Protein AF-Q8SUL0-F1 (afdb_monomer)

Nearest PDB structures (foldseek):
  2l9n-assembly1_A  TM=4.995E-01  e=9.619E-14  Homo sapiens
  1p9q-assembly1_C  TM=4.928E-01  e=2.153E-12  Archaeoglobus fulgidus
  6skg-assembly1_Bp  TM=5.473E-01  e=1.614E-11  Thermococcus kodakarensis
  1t95-assembly1_A  TM=4.973E-01  e=1.709E-11  Archaeoglobus fulgidus
  2kdo-assembly1_A  TM=3.866E-01  e=5.103E-11  Homo sapiens

Structure (mmCIF, N/CA/C/O backbone):
data_AF-Q8SUL0-F1
#
_entry.id   AF-Q8SUL0-F1
#
loop_
_atom_site.group_PDB
_atom_site.id
_atom_site.type_symbol
_atom_site.label_atom_id
_atom_site.label_alt_id
_atom_site.label_comp_id
_atom_site.la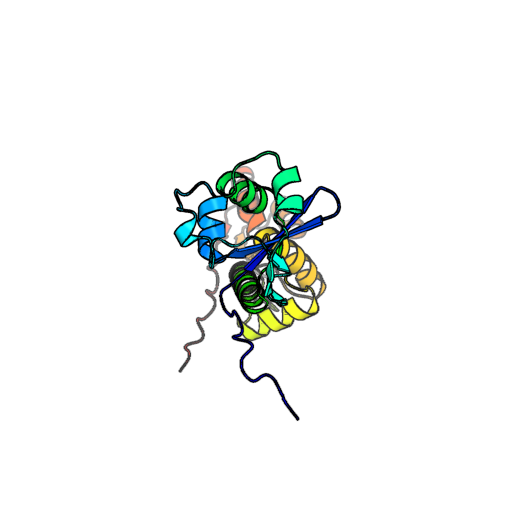bel_asym_id
_atom_site.label_entity_id
_atom_site.label_seq_id
_atom_site.pdbx_PDB_ins_code
_atom_site.Cartn_x
_atom_site.Cartn_y
_atom_site.Cartn_z
_atom_site.occupancy
_atom_site.B_iso_or_equiv
_atom_site.auth_seq_id
_atom_site.auth_comp_id
_atom_site.auth_asym_id
_atom_site.auth_atom_id
_atom_site.pdbx_PDB_model_num
ATOM 1 N N . MET A 1 1 ? -28.892 -34.730 8.644 1.00 45.09 1 MET A N 1
ATOM 2 C CA . MET A 1 1 ? -27.742 -33.825 8.439 1.00 45.09 1 MET A CA 1
ATOM 3 C C . MET A 1 1 ? -28.278 -32.410 8.296 1.00 45.09 1 MET A C 1
ATOM 5 O O . MET A 1 1 ? -28.971 -32.147 7.326 1.00 45.09 1 MET A O 1
ATOM 9 N N . PHE A 1 2 ? -28.032 -31.531 9.269 1.00 38.62 2 PHE A N 1
ATOM 10 C CA . PHE A 1 2 ? -28.340 -30.104 9.150 1.00 38.62 2 PHE A CA 1
ATOM 11 C C . PHE A 1 2 ? -27.062 -29.382 8.725 1.00 38.62 2 PHE A C 1
ATOM 13 O O . PHE A 1 2 ? -26.149 -29.216 9.528 1.00 38.62 2 PHE A O 1
ATOM 20 N N . THR A 1 3 ? -26.973 -28.983 7.461 1.00 46.62 3 THR A N 1
ATOM 21 C CA . THR A 1 3 ? -25.960 -28.027 7.001 1.00 46.62 3 THR A CA 1
ATOM 22 C C . THR A 1 3 ? -26.596 -26.638 7.035 1.00 46.62 3 THR A C 1
ATOM 24 O O . THR A 1 3 ? -27.583 -26.428 6.326 1.00 46.62 3 THR A O 1
ATOM 27 N N . PRO A 1 4 ? -26.115 -25.690 7.861 1.00 44.91 4 PRO A N 1
ATOM 28 C CA . PRO A 1 4 ? -26.745 -24.382 7.973 1.00 44.91 4 PRO A CA 1
ATOM 29 C C . PRO A 1 4 ? -26.510 -23.596 6.677 1.00 44.91 4 PRO A C 1
ATOM 31 O O . PRO A 1 4 ? -25.428 -23.075 6.429 1.00 44.91 4 PRO A O 1
ATOM 34 N N . LEU A 1 5 ? -27.548 -23.519 5.845 1.00 42.34 5 LEU A N 1
ATOM 35 C CA . LEU A 1 5 ? -27.553 -22.881 4.522 1.00 42.34 5 LEU A CA 1
ATOM 36 C C . LEU A 1 5 ? -27.648 -21.345 4.561 1.00 42.34 5 LEU A C 1
ATOM 38 O O . LEU A 1 5 ? -27.948 -20.729 3.547 1.00 42.34 5 LEU A O 1
ATOM 42 N N . ASN A 1 6 ? -27.405 -20.700 5.704 1.00 40.81 6 ASN A N 1
ATOM 43 C CA . ASN A 1 6 ? -27.719 -19.275 5.856 1.00 40.81 6 ASN A CA 1
ATOM 44 C C . ASN A 1 6 ? -26.620 -18.443 6.530 1.00 40.81 6 ASN A C 1
ATOM 46 O O . ASN A 1 6 ? -26.901 -17.479 7.239 1.00 40.81 6 ASN A O 1
ATOM 50 N N . GLN A 1 7 ? -25.348 -18.778 6.303 1.00 46.06 7 GLN A N 1
ATOM 51 C CA . GLN A 1 7 ? -24.267 -17.831 6.586 1.00 46.06 7 GLN A CA 1
ATOM 52 C C . GLN A 1 7 ? -24.212 -16.800 5.456 1.00 46.06 7 GLN A C 1
ATOM 54 O O . GLN A 1 7 ? -23.505 -16.970 4.463 1.00 46.06 7 GLN A O 1
ATOM 59 N N . LYS A 1 8 ? -25.009 -15.737 5.598 1.00 40.62 8 LYS A N 1
ATOM 60 C CA . LYS A 1 8 ? -25.011 -14.570 4.711 1.00 40.62 8 LYS A CA 1
ATOM 61 C C . LYS A 1 8 ? -23.597 -13.974 4.700 1.00 40.62 8 LYS A C 1
ATOM 63 O O . LYS A 1 8 ? -23.206 -13.284 5.637 1.00 40.62 8 LYS A O 1
ATOM 68 N N . LYS A 1 9 ? -22.795 -14.301 3.680 1.00 45.19 9 LYS A N 1
ATOM 69 C CA . LYS A 1 9 ? -21.423 -13.795 3.546 1.00 45.19 9 LYS A CA 1
ATOM 70 C C . LYS A 1 9 ? -21.473 -12.275 3.422 1.00 45.19 9 LYS A C 1
ATOM 72 O O . LYS A 1 9 ? -22.044 -11.733 2.479 1.00 45.19 9 LYS A O 1
ATOM 77 N N . LEU A 1 10 ? -20.882 -11.603 4.400 1.00 51.97 10 LEU A N 1
ATOM 78 C CA . LEU A 1 10 ? -20.789 -10.156 4.470 1.00 51.97 10 LEU A CA 1
ATOM 79 C C . LEU A 1 10 ? -19.722 -9.667 3.476 1.00 51.97 10 LEU A C 1
ATOM 81 O O . LEU A 1 10 ? -18.577 -9.438 3.845 1.00 51.97 10 LEU A O 1
ATOM 85 N N . VAL 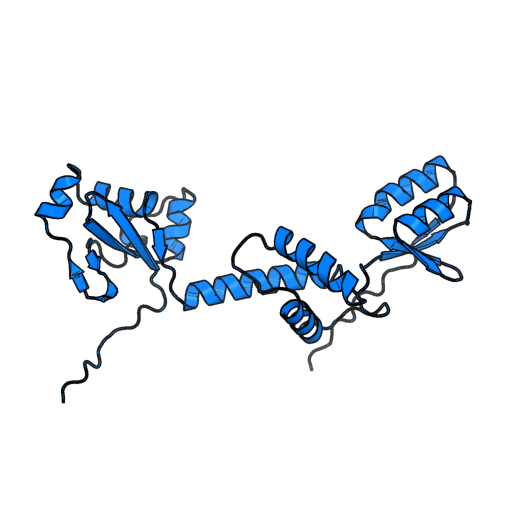A 1 11 ? -20.067 -9.573 2.191 1.00 54.56 11 VAL A N 1
ATOM 86 C CA . VAL A 1 11 ? -19.099 -9.216 1.133 1.00 54.56 11 VAL A CA 1
ATOM 87 C C . VAL A 1 11 ? -18.596 -7.770 1.218 1.00 54.56 11 VAL A C 1
ATOM 89 O O . VAL A 1 11 ? -17.508 -7.492 0.734 1.00 54.56 11 VAL A O 1
ATOM 92 N N . ASN A 1 12 ? -19.329 -6.881 1.898 1.00 72.25 12 ASN A N 1
ATOM 93 C CA . ASN A 1 12 ? -18.999 -5.456 2.035 1.00 72.25 12 ASN A CA 1
ATOM 94 C C . ASN A 1 12 ? -18.986 -4.982 3.500 1.00 72.25 12 ASN A C 1
ATOM 96 O O . ASN A 1 12 ? -19.412 -3.866 3.791 1.00 72.25 12 ASN A O 1
ATOM 100 N N . VAL A 1 13 ? -18.549 -5.831 4.435 1.00 81.06 13 VAL A N 1
ATOM 101 C CA . VAL A 1 13 ? -18.460 -5.470 5.861 1.00 81.06 13 VAL A CA 1
ATOM 102 C C . VAL A 1 13 ? -17.057 -5.754 6.380 1.00 81.06 13 VAL A C 1
ATOM 104 O O . VAL A 1 13 ? -16.502 -6.825 6.133 1.00 81.06 13 VAL A O 1
ATOM 107 N N . SER A 1 14 ? -16.500 -4.794 7.110 1.00 88.75 14 SER A N 1
ATOM 108 C CA . SER A 1 14 ? -15.285 -4.955 7.912 1.00 88.75 14 SER A CA 1
ATOM 109 C C . SER A 1 14 ? -15.661 -5.205 9.370 1.00 88.75 14 SER A C 1
ATOM 111 O O . SER A 1 14 ? -16.708 -4.753 9.839 1.00 88.75 14 SER A O 1
ATOM 113 N N . ILE A 1 15 ? -14.788 -5.889 10.108 1.00 92.69 15 ILE A N 1
ATOM 114 C CA . ILE A 1 15 ? -14.945 -6.069 11.554 1.00 92.69 15 ILE A CA 1
ATOM 115 C C . ILE A 1 15 ? -13.928 -5.189 12.268 1.00 92.69 15 ILE A C 1
ATOM 117 O O . ILE A 1 15 ? -12.725 -5.390 12.125 1.00 92.69 15 ILE A O 1
ATOM 121 N N . VAL A 1 16 ? -14.383 -4.232 13.070 1.00 95.44 16 VAL A N 1
ATOM 122 C CA . VAL A 1 16 ? -13.489 -3.436 13.921 1.00 95.44 16 VAL A CA 1
ATOM 123 C C . VAL A 1 16 ? -13.396 -4.099 15.283 1.00 95.44 16 VAL A C 1
ATOM 125 O O . VAL A 1 16 ? -14.409 -4.294 15.941 1.00 95.44 16 VAL A O 1
ATOM 128 N N . THR A 1 17 ? -12.184 -4.463 15.697 1.00 96.31 17 THR A N 1
ATOM 129 C CA . THR A 1 17 ? -11.919 -5.192 16.938 1.00 96.31 17 THR A CA 1
ATOM 130 C C . THR A 1 17 ? -11.151 -4.330 17.932 1.00 96.31 17 THR A C 1
ATOM 132 O O . THR A 1 17 ? -10.011 -3.944 17.672 1.00 96.31 17 THR A O 1
ATOM 135 N N . LEU A 1 18 ? -11.714 -4.126 19.119 1.00 97.62 18 LEU A N 1
ATOM 136 C CA . LEU A 1 18 ? -11.029 -3.563 20.278 1.00 97.62 18 LEU A CA 1
ATOM 137 C C . LEU A 1 18 ? -10.789 -4.659 21.321 1.00 97.62 18 LEU A C 1
ATOM 139 O O . LEU A 1 18 ? -11.693 -5.414 21.683 1.00 97.62 18 LEU A O 1
ATOM 143 N N . LYS A 1 19 ? -9.560 -4.743 21.833 1.00 96.62 19 LYS A N 1
ATOM 144 C CA . LYS A 1 19 ? -9.229 -5.582 22.990 1.00 96.62 19 LYS A CA 1
ATOM 145 C C . LYS A 1 19 ? -9.001 -4.684 24.196 1.00 96.62 19 LYS A C 1
ATOM 147 O O . LYS A 1 19 ? -8.041 -3.921 24.213 1.00 96.62 19 LYS A O 1
ATOM 152 N N . LYS A 1 20 ? -9.868 -4.788 25.200 1.00 96.31 20 LYS A N 1
ATOM 153 C CA . LYS A 1 20 ? -9.797 -3.996 26.435 1.00 96.31 20 LYS A CA 1
ATOM 154 C C . LYS A 1 20 ? -10.342 -4.818 27.598 1.00 96.31 20 LYS A C 1
ATOM 156 O O . LYS A 1 20 ? -11.187 -5.681 27.386 1.00 96.31 20 LYS A O 1
ATOM 161 N N . PHE A 1 21 ? -9.829 -4.610 28.809 1.00 95.19 21 PHE A N 1
ATOM 162 C CA . PHE A 1 21 ? -10.249 -5.355 30.011 1.00 95.19 21 PHE A CA 1
ATOM 163 C C . PHE A 1 21 ? -10.092 -6.886 29.897 1.00 95.19 21 PHE A C 1
ATOM 165 O O . PHE A 1 21 ? -10.863 -7.649 30.468 1.00 95.19 21 PHE A O 1
ATOM 172 N N . GLY A 1 22 ? -9.130 -7.360 29.094 1.00 94.00 22 GLY A N 1
ATOM 173 C CA . GLY A 1 22 ? -8.979 -8.793 28.798 1.00 94.00 22 GLY A CA 1
ATOM 174 C C . GLY A 1 22 ? -10.136 -9.391 27.982 1.00 94.00 22 GLY A C 1
ATOM 175 O O . GLY A 1 22 ? -10.228 -10.609 27.834 1.00 94.00 22 GLY A O 1
ATOM 176 N N . ARG A 1 23 ? -11.022 -8.548 27.443 1.00 95.75 23 ARG A N 1
ATOM 177 C CA . ARG A 1 23 ? -12.160 -8.915 26.601 1.00 95.75 23 ARG A CA 1
ATOM 178 C C . ARG A 1 23 ? -11.954 -8.423 25.175 1.00 95.75 23 ARG A C 1
ATOM 180 O O . ARG A 1 23 ? -11.083 -7.598 24.890 1.00 95.75 23 ARG A O 1
ATOM 187 N N . ARG A 1 24 ? -12.762 -8.967 24.270 1.00 95.94 24 ARG A N 1
ATOM 188 C CA . ARG A 1 24 ? -12.809 -8.573 22.867 1.00 95.94 24 ARG A CA 1
ATOM 189 C C . ARG A 1 24 ? -14.180 -7.984 22.564 1.00 95.94 24 ARG A C 1
ATOM 191 O O . ARG A 1 24 ? -15.180 -8.599 22.922 1.00 95.94 24 ARG A O 1
ATOM 198 N N . TYR A 1 25 ? -14.178 -6.849 21.882 1.00 98.06 25 TYR A N 1
ATOM 199 C CA . TYR A 1 25 ? -15.362 -6.150 21.409 1.00 98.06 25 TYR A CA 1
ATOM 200 C C . TYR A 1 25 ? -15.212 -5.925 19.908 1.00 98.06 25 TYR A C 1
ATOM 202 O O . TYR A 1 25 ? -14.188 -5.418 19.454 1.00 98.06 25 TYR A O 1
ATOM 210 N N . GLU A 1 26 ? -16.197 -6.361 19.143 1.00 97.19 26 GLU A N 1
ATOM 211 C CA . GLU A 1 26 ? -16.209 -6.370 17.690 1.00 97.19 26 GLU A CA 1
ATOM 212 C C . GLU A 1 26 ? -17.451 -5.624 17.182 1.00 97.19 26 GLU A C 1
ATOM 214 O O . GLU A 1 26 ? -18.562 -5.830 17.678 1.00 97.19 26 GLU A O 1
ATOM 219 N N . LEU A 1 27 ? -17.261 -4.776 16.173 1.00 96.44 27 LEU A N 1
ATOM 220 C CA . LEU A 1 27 ? -18.326 -4.082 15.451 1.00 96.44 27 LEU A CA 1
ATOM 221 C C . LEU A 1 27 ? -18.314 -4.488 13.981 1.00 96.44 27 LEU A C 1
ATOM 223 O O . LEU A 1 27 ? -17.255 -4.529 13.358 1.00 96.44 27 LEU A O 1
ATOM 227 N N . ALA A 1 28 ? -19.497 -4.735 13.426 1.00 93.62 28 ALA A N 1
ATOM 228 C CA . ALA A 1 28 ? -19.701 -4.910 11.994 1.00 93.62 28 ALA A CA 1
ATOM 229 C C . ALA A 1 28 ? -19.944 -3.540 11.345 1.00 93.62 28 ALA A C 1
ATOM 231 O O . ALA A 1 28 ? -20.919 -2.865 11.685 1.00 93.62 28 ALA A O 1
ATOM 232 N N . VAL A 1 29 ? -19.071 -3.122 10.426 1.00 92.75 29 VAL A N 1
ATOM 233 C CA . VAL A 1 29 ? -19.109 -1.777 9.826 1.00 92.75 29 VAL A CA 1
ATOM 234 C C . VAL A 1 29 ? -18.983 -1.804 8.308 1.00 92.75 29 VAL A C 1
ATOM 236 O O . VAL A 1 29 ? -18.364 -2.703 7.738 1.00 92.75 29 VAL A O 1
ATOM 239 N N . TYR A 1 30 ? -19.508 -0.778 7.646 1.00 89.25 30 TYR A N 1
ATOM 240 C CA . TYR A 1 30 ? -19.260 -0.540 6.229 1.00 89.25 30 TYR A CA 1
ATOM 241 C C . TYR A 1 30 ? -17.879 0.122 6.042 1.00 89.25 30 TYR A C 1
ATOM 243 O O . TYR A 1 30 ? -17.673 1.231 6.542 1.00 89.25 30 TYR A O 1
ATOM 251 N N . PRO A 1 31 ? -16.929 -0.499 5.312 1.00 84.25 31 PRO A N 1
ATOM 252 C CA . PRO A 1 31 ? -15.535 -0.038 5.247 1.00 84.25 31 PRO A CA 1
ATOM 253 C C . PRO A 1 31 ? -15.387 1.404 4.740 1.00 84.25 31 PRO A C 1
ATOM 255 O O . PRO A 1 31 ? -14.648 2.199 5.314 1.00 84.25 31 PRO A O 1
ATOM 258 N N . ASN A 1 32 ? -16.142 1.772 3.700 1.00 82.56 32 ASN A N 1
ATOM 259 C CA . ASN A 1 32 ? -16.098 3.123 3.129 1.00 82.56 32 ASN A CA 1
ATOM 260 C C . ASN A 1 32 ? -16.551 4.180 4.145 1.00 82.56 32 ASN A C 1
ATOM 262 O O . ASN A 1 32 ? -15.953 5.245 4.245 1.00 82.56 32 ASN A O 1
ATOM 266 N N . LYS A 1 33 ? -17.569 3.854 4.946 1.00 88.94 33 LYS A N 1
ATOM 267 C CA . LYS A 1 33 ? -18.115 4.749 5.970 1.00 88.94 33 LYS A CA 1
ATOM 268 C C . LYS A 1 33 ? -17.200 4.855 7.182 1.00 88.94 33 LYS A C 1
ATOM 270 O O . LYS A 1 33 ? -17.023 5.943 7.720 1.00 88.94 33 LYS A O 1
ATOM 275 N N . LEU A 1 34 ? -16.528 3.762 7.549 1.00 90.56 34 LEU A N 1
ATOM 276 C CA . LEU A 1 34 ? -15.440 3.808 8.523 1.00 90.56 34 LEU A CA 1
ATOM 277 C C . LEU A 1 34 ? -14.284 4.697 8.035 1.00 90.56 34 LEU A C 1
ATOM 279 O O . LEU A 1 34 ? -13.731 5.463 8.823 1.00 90.56 34 LEU A O 1
ATOM 283 N N . TYR A 1 35 ? -13.918 4.614 6.752 1.00 85.12 35 TYR A N 1
ATOM 284 C CA . TYR A 1 35 ? -12.879 5.461 6.166 1.00 85.12 35 TYR A CA 1
ATOM 285 C C . TYR A 1 35 ? -13.266 6.946 6.200 1.00 85.12 35 TYR A C 1
ATOM 287 O O . TYR A 1 35 ? -12.452 7.770 6.613 1.00 85.12 35 TYR A O 1
ATOM 295 N N . GLU A 1 36 ? -14.496 7.297 5.810 1.00 86.12 36 GLU A N 1
ATOM 296 C CA . GLU A 1 36 ? -15.020 8.669 5.915 1.00 86.12 36 GLU A CA 1
ATOM 297 C C . GLU A 1 36 ? -14.906 9.191 7.357 1.00 86.12 36 GLU A C 1
ATOM 299 O O . GLU A 1 36 ? -14.289 10.232 7.598 1.00 86.12 36 GLU A O 1
ATOM 304 N N . TYR A 1 37 ? -15.398 8.408 8.320 1.00 91.69 37 TYR A N 1
ATOM 305 C CA . TYR A 1 37 ? -15.352 8.722 9.747 1.00 91.69 37 TYR A CA 1
ATOM 306 C C . TYR A 1 37 ? -13.922 8.942 10.270 1.00 91.69 37 TYR A C 1
ATOM 308 O O . TYR A 1 37 ? -13.639 9.965 10.893 1.00 91.69 37 TYR A O 1
ATOM 316 N N . ARG A 1 38 ? -12.983 8.036 9.964 1.00 89.94 38 ARG A N 1
ATOM 317 C CA . ARG A 1 38 ? -11.585 8.130 10.432 1.00 89.94 38 ARG A CA 1
ATOM 318 C C . ARG A 1 38 ? -10.804 9.293 9.823 1.00 89.94 38 ARG A C 1
ATOM 320 O O . ARG A 1 38 ? -9.836 9.747 10.424 1.00 89.94 38 ARG A O 1
ATOM 327 N N . ASN A 1 39 ? -11.224 9.792 8.662 1.00 88.31 39 ASN A N 1
ATOM 328 C CA . ASN A 1 39 ? -10.649 10.988 8.044 1.00 88.31 39 ASN A CA 1
ATOM 329 C C . ASN A 1 39 ? -11.341 12.288 8.493 1.00 88.31 39 ASN A C 1
ATOM 331 O O . ASN A 1 39 ? -11.137 13.335 7.881 1.00 88.31 39 ASN A O 1
ATOM 335 N N . GLY A 1 40 ? -12.164 12.237 9.546 1.00 87.38 40 GLY A N 1
ATOM 336 C CA . GLY A 1 40 ? -12.829 13.409 10.115 1.00 87.38 40 GLY A CA 1
ATOM 337 C C . GLY A 1 40 ? -14.030 13.905 9.308 1.00 87.38 40 GLY A C 1
ATOM 338 O O . GLY A 1 40 ? -14.524 15.002 9.575 1.00 87.38 40 GLY A O 1
ATOM 339 N N . MET A 1 41 ? -14.525 13.133 8.332 1.00 84.81 41 MET A N 1
ATOM 340 C CA . MET A 1 41 ? -15.773 13.478 7.652 1.00 84.81 41 MET A CA 1
ATOM 341 C C . MET A 1 41 ? -16.958 13.218 8.579 1.00 84.81 41 MET A C 1
ATOM 343 O O . MET A 1 41 ? -17.016 12.210 9.290 1.00 84.81 41 MET A O 1
ATOM 347 N N . ARG A 1 42 ? -17.943 14.121 8.547 1.00 88.38 42 ARG A N 1
ATOM 348 C CA . ARG A 1 42 ? -19.149 14.013 9.369 1.00 88.38 42 ARG A CA 1
ATOM 349 C C . ARG A 1 42 ? -20.011 12.844 8.889 1.00 88.38 42 ARG A C 1
ATOM 351 O O . ARG A 1 42 ? -20.842 13.009 8.005 1.00 88.38 42 ARG A O 1
ATOM 358 N N . THR A 1 43 ? -19.820 11.690 9.518 1.00 87.44 43 THR A N 1
ATOM 359 C CA . THR A 1 43 ? -20.506 10.438 9.179 1.00 87.44 43 THR A CA 1
ATOM 360 C C . THR A 1 43 ? -21.274 9.949 10.410 1.00 87.44 43 THR A C 1
ATOM 362 O O . THR A 1 43 ? -20.649 9.727 11.451 1.00 87.44 43 THR A O 1
ATOM 365 N N . PRO A 1 44 ? -22.612 9.829 10.363 1.00 92.06 44 PRO A N 1
ATOM 366 C CA . PRO A 1 44 ? -23.390 9.356 11.505 1.00 92.06 44 PRO A CA 1
ATOM 367 C C . PRO A 1 44 ? -23.144 7.862 11.759 1.00 92.06 44 PRO A C 1
ATOM 369 O O . PRO A 1 44 ? -22.924 7.089 10.829 1.00 92.06 44 PRO A O 1
ATOM 372 N N . LEU A 1 45 ? -23.232 7.432 13.024 1.00 93.81 45 LEU A N 1
ATOM 373 C CA . LEU A 1 45 ? -22.992 6.032 13.405 1.00 93.81 45 LEU A CA 1
ATOM 374 C C . LEU A 1 45 ? -23.927 5.054 12.679 1.00 93.81 45 LEU A C 1
ATOM 376 O O . LEU A 1 45 ? -23.493 3.973 12.301 1.00 93.81 45 LEU A O 1
ATOM 380 N N . SER A 1 46 ? -25.171 5.453 12.407 1.00 92.25 46 SER A N 1
ATOM 381 C CA . SER A 1 46 ? -26.142 4.652 11.650 1.00 92.25 46 SER A CA 1
ATOM 382 C C . SER A 1 46 ? -25.733 4.379 10.198 1.00 92.25 46 SER A C 1
ATOM 384 O O . SER A 1 46 ? -26.208 3.411 9.614 1.00 92.25 46 SER A O 1
ATOM 386 N N . GLU A 1 47 ? -24.864 5.207 9.610 1.00 92.00 47 GLU A N 1
ATOM 387 C CA . GLU A 1 47 ? -24.291 4.954 8.284 1.00 92.00 47 GLU A CA 1
ATOM 388 C C . GLU A 1 47 ? -23.034 4.083 8.353 1.00 92.00 47 GLU A C 1
ATOM 390 O O . GLU A 1 47 ? -22.712 3.391 7.391 1.00 92.00 47 GLU A O 1
ATOM 395 N N . ILE A 1 48 ? -22.310 4.112 9.473 1.00 93.25 48 ILE A N 1
ATOM 396 C CA . ILE A 1 48 ? -21.060 3.364 9.647 1.00 93.25 48 ILE A CA 1
ATOM 397 C C . ILE A 1 48 ? -21.352 1.920 10.048 1.00 93.25 48 ILE A C 1
ATOM 399 O O . ILE A 1 48 ? -20.769 0.990 9.490 1.00 93.25 48 ILE A O 1
ATOM 403 N N . LEU A 1 49 ? -22.231 1.731 11.030 1.00 94.75 49 LEU A N 1
ATOM 404 C CA . LEU A 1 49 ? -22.525 0.439 11.631 1.00 94.75 49 LEU A CA 1
ATOM 405 C C . LEU A 1 49 ? -23.527 -0.337 10.778 1.00 94.75 49 LEU A C 1
ATOM 407 O O . LEU A 1 49 ? -24.552 0.191 10.355 1.00 94.75 49 LEU A O 1
ATOM 411 N N . GLN A 1 50 ? -23.279 -1.631 10.592 1.00 91.75 50 GLN A N 1
ATOM 412 C CA . GLN A 1 50 ? -24.286 -2.525 10.025 1.00 91.75 50 GLN A CA 1
ATOM 413 C C . GLN A 1 50 ? -25.427 -2.772 11.023 1.00 91.75 50 GLN A C 1
ATOM 415 O O . GLN A 1 50 ? -26.593 -2.865 10.647 1.00 91.75 50 GLN A O 1
ATOM 420 N N . THR A 1 51 ? -25.065 -2.901 12.299 1.00 91.75 51 THR A N 1
ATOM 421 C CA . THR A 1 51 ? -25.976 -3.063 13.432 1.00 91.75 51 THR A CA 1
ATOM 422 C C . THR A 1 51 ? -25.402 -2.309 14.619 1.00 91.75 51 THR A C 1
ATOM 424 O O . THR A 1 51 ? -24.196 -2.397 14.851 1.00 91.75 51 THR A O 1
ATOM 427 N N . ASP A 1 52 ? -26.248 -1.667 15.420 1.00 93.19 52 ASP A N 1
ATOM 428 C CA . ASP A 1 52 ? -25.845 -0.974 16.654 1.00 93.19 52 ASP A CA 1
ATOM 429 C C . ASP A 1 52 ? -25.585 -1.943 17.830 1.00 93.19 52 ASP A C 1
ATOM 431 O O . ASP A 1 52 ? -25.959 -1.724 18.976 1.00 93.19 52 ASP A O 1
ATOM 435 N N . THR A 1 53 ? -24.997 -3.100 17.540 1.00 96.00 53 THR A N 1
ATOM 436 C CA . THR A 1 53 ? -24.750 -4.167 18.511 1.00 96.00 53 THR A CA 1
ATOM 437 C C . THR A 1 53 ? -23.253 -4.388 18.633 1.00 96.00 53 THR A C 1
ATOM 439 O O . THR A 1 53 ? -22.565 -4.591 17.633 1.00 96.00 53 THR A O 1
ATOM 442 N N . ILE A 1 54 ? -22.755 -4.376 19.870 1.00 97.81 54 ILE A N 1
ATOM 443 C CA . ILE A 1 54 ? -21.368 -4.722 20.175 1.00 97.81 54 ILE A CA 1
ATOM 444 C C . ILE A 1 54 ? -21.294 -6.234 20.373 1.00 97.81 54 ILE A C 1
ATOM 446 O O . ILE A 1 54 ? -21.940 -6.800 21.258 1.00 97.81 54 ILE A O 1
ATOM 450 N N . TYR A 1 55 ? -20.491 -6.900 19.553 1.00 97.75 55 TYR A N 1
ATOM 451 C CA . TYR A 1 55 ? -20.300 -8.342 19.619 1.00 97.75 55 TYR A CA 1
ATOM 452 C C . TYR A 1 55 ? -19.022 -8.676 20.377 1.00 97.75 55 TYR A C 1
ATOM 454 O O . TYR A 1 55 ? -18.044 -7.941 20.344 1.00 97.75 55 TYR A O 1
ATOM 462 N N . ARG A 1 56 ? -18.983 -9.836 21.021 1.00 96.50 56 ARG A N 1
ATOM 463 C CA . ARG A 1 56 ? -17.718 -10.484 21.372 1.00 96.50 56 ARG A CA 1
ATOM 464 C C . ARG A 1 56 ? -17.080 -11.134 20.146 1.00 96.50 56 ARG A C 1
ATOM 466 O O . ARG A 1 56 ? -15.856 -11.197 20.041 1.00 96.50 56 ARG A O 1
ATOM 473 N N . SER A 1 57 ? -17.922 -11.650 19.249 1.00 93.75 57 SER A N 1
ATOM 474 C CA . SER A 1 57 ? -17.519 -12.216 17.967 1.00 93.75 57 SER A CA 1
ATOM 475 C C . SER A 1 57 ? -18.623 -12.032 16.927 1.00 93.75 57 SER A C 1
ATOM 477 O O . SER A 1 57 ? -19.645 -12.718 16.987 1.00 93.75 57 SER A O 1
ATOM 479 N N . VAL A 1 58 ? -18.405 -11.143 15.953 1.00 92.00 58 VAL A N 1
ATOM 480 C CA . VAL A 1 58 ? -19.364 -10.886 14.860 1.00 92.00 58 VAL A CA 1
ATOM 481 C C . VAL A 1 58 ? -19.568 -12.154 14.031 1.00 92.00 58 VAL A C 1
ATOM 483 O O . VAL A 1 58 ? -20.696 -12.540 13.739 1.00 92.00 58 VAL A O 1
ATOM 486 N N . SER A 1 59 ? -18.480 -12.860 13.712 1.00 88.00 59 SER A N 1
ATOM 487 C CA . SER A 1 59 ? -18.517 -14.080 12.893 1.00 88.00 59 SER A CA 1
ATOM 488 C C . SER A 1 59 ? -19.310 -15.228 13.523 1.00 88.00 59 SER A C 1
ATOM 490 O O . SER A 1 59 ? -19.841 -16.070 12.800 1.00 88.00 59 SER A O 1
ATOM 492 N N . LYS A 1 60 ? -19.414 -15.261 14.857 1.00 90.94 60 LYS A N 1
ATOM 493 C CA . LYS A 1 60 ? -20.206 -16.251 15.602 1.00 90.94 60 LYS A CA 1
ATOM 494 C C . LYS A 1 60 ? -21.592 -15.739 16.004 1.00 90.94 60 LYS A C 1
ATOM 496 O O . LYS A 1 60 ? -22.349 -16.502 16.595 1.00 90.94 60 LYS A O 1
ATOM 501 N N . GLY A 1 61 ? -21.915 -14.474 15.723 1.00 91.94 61 GLY A N 1
ATOM 502 C CA . GLY A 1 61 ? -23.144 -13.829 16.195 1.00 91.94 61 GLY A CA 1
ATOM 503 C C . GLY A 1 61 ? -23.210 -13.689 17.719 1.00 91.94 61 GLY A C 1
ATOM 504 O O . GLY A 1 61 ? -24.294 -13.650 18.291 1.00 91.94 61 GLY A O 1
ATOM 505 N N . GLU A 1 62 ? -22.061 -13.661 18.397 1.00 95.69 62 GLU A N 1
ATOM 506 C CA . GLU A 1 62 ? -22.009 -13.648 19.853 1.00 95.69 62 GLU A CA 1
ATOM 507 C C . GLU A 1 62 ? -21.969 -12.218 20.388 1.00 95.69 62 GLU A C 1
ATOM 509 O O . GLU A 1 62 ? -20.968 -11.523 20.217 1.00 95.69 62 GLU A O 1
ATOM 514 N N . ILE A 1 63 ? -23.043 -11.794 21.053 1.00 97.00 63 ILE A N 1
ATOM 515 C CA . ILE A 1 63 ? -23.204 -10.443 21.603 1.00 97.00 63 ILE A CA 1
ATOM 516 C C . ILE A 1 63 ? -22.346 -10.276 22.867 1.00 97.00 63 ILE A C 1
ATOM 518 O O . ILE A 1 63 ? -22.200 -11.208 23.665 1.00 97.00 63 ILE A O 1
ATOM 522 N N . ALA A 1 64 ? -21.747 -9.097 23.048 1.00 96.44 64 ALA A N 1
ATOM 523 C CA . ALA A 1 64 ? -21.026 -8.772 24.274 1.00 96.44 64 ALA A CA 1
ATOM 524 C C . ALA A 1 64 ? -21.991 -8.742 25.471 1.00 96.44 64 ALA A C 1
ATOM 526 O O . ALA A 1 64 ? -23.118 -8.262 25.374 1.00 96.44 64 ALA A O 1
ATOM 527 N N . ARG A 1 65 ? -21.564 -9.273 26.619 1.00 95.56 65 ARG A N 1
ATOM 528 C CA . ARG A 1 65 ? -22.405 -9.270 27.822 1.00 95.56 65 ARG A CA 1
ATOM 529 C C . ARG A 1 65 ? -22.498 -7.855 28.373 1.00 95.56 65 ARG A C 1
ATOM 531 O O . ARG A 1 65 ? -21.485 -7.163 28.412 1.00 95.56 65 ARG A O 1
ATOM 538 N N . GLN A 1 66 ? -23.662 -7.481 28.901 1.00 94.31 66 GLN A N 1
ATOM 539 C CA . GLN A 1 66 ? -23.852 -6.160 29.505 1.00 94.31 66 GLN A CA 1
ATOM 540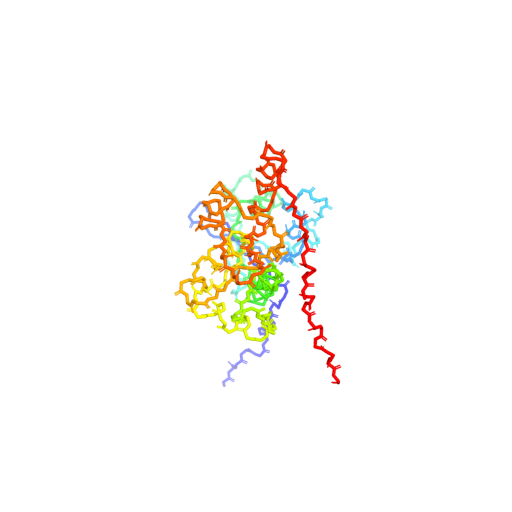 C C . GLN A 1 66 ? -22.802 -5.871 30.589 1.00 94.31 66 GLN A C 1
ATOM 542 O O . GLN A 1 66 ? -22.139 -4.847 30.529 1.00 94.31 66 GLN A O 1
ATOM 547 N N . GLY A 1 67 ? -22.527 -6.838 31.472 1.00 95.25 67 GLY A N 1
ATOM 548 C CA . GLY A 1 67 ? -21.498 -6.679 32.505 1.00 95.25 67 GLY A CA 1
ATOM 549 C C . GLY A 1 67 ? -20.063 -6.507 31.982 1.00 95.25 67 GLY A C 1
ATOM 550 O O . GLY A 1 67 ? -19.225 -5.993 32.710 1.00 95.25 67 GLY A O 1
ATOM 551 N N . ASP A 1 68 ? -19.761 -6.913 30.740 1.00 95.25 68 ASP A N 1
ATOM 552 C CA . ASP A 1 68 ? -18.472 -6.604 30.102 1.00 95.25 68 ASP A CA 1
ATOM 553 C C . ASP A 1 68 ? -18.474 -5.164 29.534 1.00 95.25 68 ASP A C 1
ATOM 555 O O . ASP A 1 68 ? -17.450 -4.484 29.582 1.00 95.25 68 ASP A O 1
ATOM 559 N N . LEU A 1 69 ? -19.619 -4.676 29.033 1.00 96.00 69 LEU A N 1
ATOM 560 C CA . LEU A 1 69 ? -19.787 -3.297 28.546 1.00 96.00 69 LEU A CA 1
ATOM 561 C C . LEU A 1 69 ? -19.765 -2.273 29.689 1.00 96.00 69 LEU A C 1
ATOM 563 O O . LEU A 1 69 ? -19.172 -1.205 29.545 1.00 96.00 69 LEU A O 1
ATOM 567 N N . ASP A 1 70 ? -20.322 -2.622 30.847 1.00 96.06 70 ASP A N 1
ATOM 568 C CA . ASP A 1 70 ? -20.359 -1.750 32.026 1.00 96.06 70 ASP A CA 1
ATOM 569 C C . ASP A 1 70 ? -18.944 -1.405 32.540 1.00 96.06 70 ASP A C 1
ATOM 571 O O . ASP A 1 70 ? -18.741 -0.347 33.135 1.00 96.06 70 ASP A O 1
ATOM 575 N N . LEU A 1 71 ? -17.929 -2.231 32.233 1.00 95.94 71 LEU A N 1
ATOM 576 C CA . LEU A 1 71 ? -16.517 -1.973 32.567 1.00 95.94 71 LEU A CA 1
ATOM 577 C C . LEU A 1 71 ? -15.945 -0.720 31.891 1.00 95.94 71 LEU A C 1
ATOM 579 O O . LEU A 1 71 ? -14.931 -0.188 32.343 1.00 95.94 71 LEU A O 1
ATOM 583 N N . PHE A 1 72 ? -16.555 -0.251 30.800 1.00 95.69 72 PHE A N 1
ATOM 584 C CA . PHE A 1 72 ? -16.141 0.994 30.156 1.00 95.69 72 PHE A CA 1
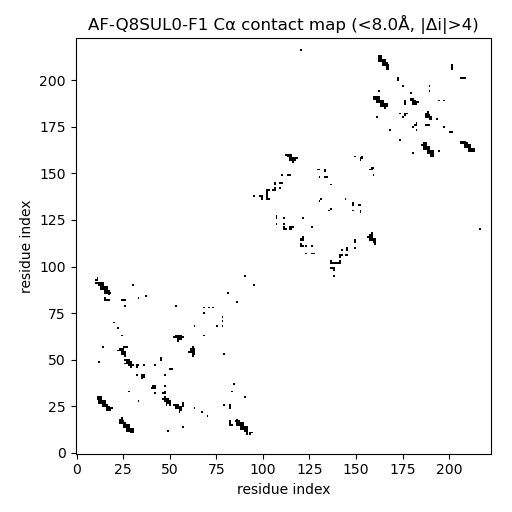ATOM 585 C C . PHE A 1 72 ? -16.557 2.233 30.954 1.00 95.69 72 PHE A C 1
ATOM 587 O O . PHE A 1 72 ? -15.958 3.287 30.742 1.00 95.69 72 PHE A O 1
ATOM 594 N N . CYS A 1 73 ? -17.554 2.121 31.846 1.00 95.12 73 CYS A N 1
ATOM 595 C CA . CYS A 1 73 ? -18.163 3.244 32.568 1.00 95.12 73 CYS A CA 1
ATOM 596 C C . CYS A 1 73 ? -18.595 4.391 31.632 1.00 95.12 73 CYS A C 1
ATOM 598 O O . CYS A 1 73 ? -18.402 5.566 31.943 1.00 95.12 73 CYS A O 1
ATOM 600 N N . ARG A 1 74 ? -19.126 4.044 30.456 1.00 94.44 74 ARG A N 1
ATOM 601 C CA . ARG A 1 74 ? -19.532 4.967 29.388 1.00 94.44 74 ARG A CA 1
ATOM 602 C C . ARG A 1 74 ? -20.853 4.528 28.777 1.00 94.44 74 ARG A C 1
ATOM 604 O O . ARG A 1 74 ? -21.263 3.378 28.926 1.00 94.44 74 ARG A O 1
ATOM 611 N N . THR A 1 75 ? -21.510 5.442 28.076 1.00 95.69 75 THR A N 1
ATOM 612 C CA . THR A 1 75 ? -22.715 5.131 27.303 1.00 95.69 75 THR A CA 1
ATOM 613 C C . THR A 1 75 ? -22.395 4.180 26.149 1.00 95.69 75 THR A C 1
ATOM 615 O O . THR A 1 75 ? -21.267 4.129 25.659 1.00 95.69 75 THR A O 1
ATOM 618 N N . HIS A 1 76 ? -23.404 3.448 25.670 1.00 95.69 76 HIS A N 1
ATOM 619 C CA . HIS A 1 76 ? -23.256 2.541 24.525 1.00 95.69 76 HIS A CA 1
ATOM 620 C C . HIS A 1 76 ? -22.638 3.241 23.306 1.00 95.69 76 HIS A C 1
ATOM 622 O O . HIS A 1 76 ? -21.686 2.743 22.710 1.00 95.69 76 HIS A O 1
ATOM 628 N N . GLU A 1 77 ? -23.115 4.445 22.995 1.00 95.75 77 GLU A N 1
ATOM 629 C CA . GLU A 1 77 ? -22.641 5.239 21.860 1.00 95.75 77 GLU A CA 1
ATOM 630 C C . GLU A 1 77 ? -21.163 5.652 21.999 1.00 95.75 77 GLU A C 1
ATOM 632 O O . GLU A 1 77 ? -20.407 5.648 21.026 1.00 95.75 77 GLU A O 1
ATOM 637 N N . GLU A 1 78 ? -20.716 5.978 23.213 1.00 96.62 78 GLU A N 1
ATOM 638 C CA . GLU A 1 78 ? -19.310 6.281 23.501 1.00 96.62 78 GLU A CA 1
ATOM 639 C C . GLU A 1 78 ? -18.414 5.041 23.407 1.00 96.62 78 GLU A C 1
ATOM 641 O O . GLU A 1 78 ? -17.279 5.149 22.940 1.00 96.62 78 GLU A O 1
ATOM 646 N N . ILE A 1 79 ? -18.907 3.865 23.812 1.00 97.38 79 ILE A N 1
ATOM 647 C CA . ILE A 1 79 ? -18.174 2.599 23.652 1.00 97.38 79 ILE A CA 1
ATOM 648 C C . ILE A 1 79 ? -18.008 2.288 22.164 1.00 97.38 79 ILE A C 1
ATOM 650 O O . ILE A 1 79 ? -16.910 1.949 21.725 1.00 97.38 79 ILE A O 1
ATOM 654 N N . VAL A 1 80 ? -19.075 2.445 21.376 1.00 97.56 80 VAL A N 1
ATOM 655 C CA . VAL A 1 80 ? -19.030 2.274 19.921 1.00 97.56 80 VAL A CA 1
ATOM 656 C C . VAL A 1 80 ? -17.971 3.184 19.304 1.00 97.56 80 VAL A C 1
ATOM 658 O O . VAL A 1 80 ? -17.111 2.693 18.573 1.00 97.56 80 VAL A O 1
ATOM 661 N N . ARG A 1 81 ? -17.976 4.483 19.632 1.00 96.44 81 ARG A N 1
ATOM 662 C CA . ARG A 1 81 ? -16.953 5.423 19.144 1.00 96.44 81 ARG A CA 1
ATOM 663 C C . ARG A 1 81 ? -15.546 5.003 19.545 1.00 96.44 81 ARG A C 1
ATOM 665 O O . ARG A 1 81 ? -14.672 4.953 18.688 1.00 96.44 81 ARG A O 1
ATOM 672 N N . GLU A 1 82 ? -15.337 4.606 20.799 1.00 96.75 82 GLU A N 1
ATOM 673 C CA . GLU A 1 82 ? -14.026 4.129 21.246 1.00 96.75 82 GLU A CA 1
ATOM 674 C C . GLU A 1 82 ? -13.554 2.906 20.442 1.00 96.75 82 GLU A C 1
ATOM 676 O O . GLU A 1 82 ? -12.381 2.820 20.077 1.00 96.75 82 GLU A O 1
ATOM 681 N N . ILE A 1 83 ? -14.449 1.969 20.114 1.00 97.31 83 ILE A N 1
ATOM 682 C CA . ILE A 1 83 ? -14.105 0.826 19.259 1.00 97.31 83 ILE A CA 1
ATOM 683 C C . ILE A 1 83 ? -13.757 1.298 17.839 1.00 97.31 83 ILE A C 1
ATOM 685 O O . ILE A 1 83 ? -12.789 0.800 17.269 1.00 97.31 83 ILE A O 1
ATOM 689 N N . LEU A 1 84 ? -14.489 2.255 17.262 1.00 96.19 84 LEU A N 1
ATOM 690 C CA . LEU A 1 84 ? -14.197 2.792 15.924 1.00 96.19 84 LEU A CA 1
ATOM 691 C C . LEU A 1 84 ? -12.848 3.531 15.868 1.00 96.19 84 LEU A C 1
ATOM 693 O O . LEU A 1 84 ? -12.098 3.371 14.896 1.00 96.19 84 LEU A O 1
ATOM 697 N N . ASP A 1 85 ? -12.527 4.287 16.917 1.00 95.06 85 ASP A N 1
ATOM 698 C CA . ASP A 1 85 ? -11.334 5.133 17.008 1.00 95.06 85 ASP A CA 1
ATOM 699 C C . ASP A 1 85 ? -10.078 4.325 17.364 1.00 95.06 85 ASP A C 1
ATOM 701 O O . ASP A 1 85 ? -9.025 4.495 16.749 1.00 95.06 85 ASP A O 1
ATOM 705 N N . CYS A 1 86 ? -10.177 3.418 18.341 1.00 95.06 86 CYS A N 1
ATOM 706 C CA . CYS A 1 86 ? -9.035 2.676 18.885 1.00 95.06 86 CYS A CA 1
ATOM 707 C C . CYS A 1 86 ? -8.949 1.219 18.400 1.00 95.06 86 CYS A C 1
ATOM 709 O O . CYS A 1 86 ? -7.957 0.535 18.666 1.00 95.06 86 CYS A O 1
ATOM 711 N N . GLY A 1 87 ? -9.981 0.708 17.730 1.00 94.62 87 GLY A N 1
ATOM 712 C CA . GLY A 1 87 ? -10.041 -0.676 17.276 1.00 94.62 87 GLY A CA 1
ATOM 713 C C . GLY A 1 87 ? -9.263 -0.941 15.987 1.00 94.62 87 GLY A C 1
ATOM 714 O O . GLY A 1 87 ? -9.152 -0.106 15.085 1.00 94.62 87 GLY A O 1
ATOM 715 N N . TYR A 1 88 ? -8.758 -2.165 15.866 1.00 92.38 88 TYR A N 1
ATOM 716 C CA . TYR A 1 88 ? -8.132 -2.662 14.648 1.00 92.38 88 TYR A CA 1
ATOM 717 C C . TYR A 1 88 ? -9.197 -3.128 13.649 1.00 92.38 88 TYR A C 1
ATOM 719 O O . TYR A 1 88 ? -10.027 -3.975 13.976 1.00 92.38 88 TYR A O 1
ATOM 727 N N . GLU A 1 89 ? -9.164 -2.598 12.427 1.00 90.88 89 GLU A N 1
ATOM 728 C CA . GLU A 1 89 ? -10.066 -3.015 11.351 1.00 90.88 89 GLU A CA 1
ATOM 729 C C . GLU A 1 89 ? -9.545 -4.290 10.674 1.00 90.88 89 GLU A C 1
ATOM 731 O O . GLU A 1 89 ? -8.504 -4.295 10.017 1.00 90.88 89 GLU A O 1
ATOM 736 N N . GLN A 1 90 ? -10.310 -5.369 10.792 1.00 85.50 90 GLN A N 1
ATOM 737 C CA . GLN A 1 90 ? -10.189 -6.556 9.961 1.00 85.50 90 GLN A CA 1
ATOM 738 C C . GLN A 1 90 ? -11.015 -6.342 8.694 1.00 85.50 90 GLN A C 1
ATOM 740 O O . GLN A 1 90 ? -12.236 -6.524 8.689 1.00 85.50 90 GLN A O 1
ATOM 745 N N . LYS A 1 91 ? -10.338 -5.928 7.622 1.00 73.19 91 LYS A N 1
ATOM 746 C CA . LYS A 1 91 ? -10.955 -5.783 6.302 1.00 73.19 91 LYS A CA 1
ATOM 747 C C . LYS A 1 91 ? -11.395 -7.136 5.762 1.00 73.19 91 LYS A C 1
ATOM 749 O O . LYS A 1 91 ? -10.729 -8.149 5.987 1.00 73.19 91 LYS A O 1
ATOM 754 N N . SER A 1 92 ? -12.498 -7.139 5.019 1.00 69.75 92 SER A N 1
ATOM 755 C CA . SER A 1 92 ? -12.899 -8.320 4.260 1.00 69.75 92 SER A CA 1
ATOM 756 C C . SER A 1 92 ? -11.817 -8.683 3.234 1.00 69.75 92 SER A C 1
ATOM 758 O O . SER A 1 92 ? -11.105 -7.810 2.728 1.00 69.75 92 SER A O 1
ATOM 760 N N . GLU A 1 93 ? -11.713 -9.970 2.898 1.00 71.06 93 GLU A N 1
ATOM 761 C CA . GLU A 1 93 ? -10.789 -10.445 1.862 1.00 71.06 93 GLU A CA 1
ATOM 762 C C . GLU A 1 93 ? -11.013 -9.700 0.536 1.00 71.06 93 GLU A C 1
ATOM 764 O O . GLU A 1 93 ? -10.057 -9.265 -0.094 1.00 71.06 93 GLU A O 1
ATOM 769 N N . ALA A 1 94 ? -12.275 -9.454 0.168 1.00 68.19 94 ALA A N 1
ATOM 770 C CA . ALA A 1 94 ? -12.637 -8.727 -1.046 1.00 68.19 94 ALA A CA 1
ATOM 771 C C . ALA A 1 94 ? -12.134 -7.273 -1.032 1.00 68.19 94 ALA A C 1
ATOM 773 O O . ALA A 1 94 ? -11.568 -6.804 -2.017 1.00 68.19 94 ALA A O 1
ATOM 774 N N . THR A 1 95 ? -12.283 -6.565 0.092 1.00 70.88 95 THR A N 1
ATOM 775 C CA . THR A 1 95 ? -11.767 -5.194 0.239 1.00 70.88 95 THR A CA 1
ATOM 776 C C . THR A 1 95 ? -10.243 -5.173 0.173 1.00 70.88 95 THR A C 1
ATOM 778 O O . THR A 1 95 ? -9.670 -4.302 -0.477 1.00 70.88 95 THR A O 1
ATOM 781 N N . ARG A 1 96 ? -9.579 -6.151 0.801 1.00 75.62 96 ARG A N 1
ATOM 782 C CA . ARG A 1 96 ? -8.119 -6.277 0.744 1.00 75.62 96 ARG A CA 1
ATOM 783 C C . ARG A 1 96 ? -7.630 -6.514 -0.684 1.00 75.62 96 ARG A C 1
ATOM 785 O O . ARG A 1 96 ? -6.687 -5.849 -1.101 1.00 75.62 96 ARG A O 1
ATOM 792 N N . VAL A 1 97 ? -8.282 -7.413 -1.423 1.00 78.44 97 VAL A N 1
ATOM 793 C CA . VAL A 1 97 ? -7.979 -7.682 -2.838 1.00 78.44 97 VAL A CA 1
ATOM 794 C C . VAL A 1 97 ? -8.162 -6.412 -3.666 1.00 78.44 97 VAL A C 1
ATOM 796 O O . VAL A 1 97 ? -7.241 -6.019 -4.371 1.00 78.44 97 VAL A O 1
ATOM 799 N N . TYR A 1 98 ? -9.279 -5.700 -3.500 1.00 79.75 98 TYR A N 1
ATOM 800 C CA . TYR A 1 98 ? -9.525 -4.445 -4.214 1.00 79.75 98 TYR A CA 1
ATOM 801 C C . TYR A 1 98 ? -8.453 -3.373 -3.940 1.00 79.75 98 TYR A C 1
ATOM 803 O O . TYR A 1 98 ? -7.973 -2.706 -4.858 1.00 79.75 98 TYR A O 1
ATOM 811 N N . GLU A 1 99 ? -8.046 -3.196 -2.681 1.00 81.75 99 GLU A N 1
ATOM 812 C CA . GLU A 1 99 ? -6.986 -2.246 -2.318 1.00 81.75 99 GLU A CA 1
ATOM 813 C C . GLU A 1 99 ? -5.620 -2.654 -2.874 1.00 81.75 99 GLU A C 1
ATOM 815 O O . GLU A 1 99 ? -4.814 -1.797 -3.257 1.00 81.75 99 GLU A O 1
ATOM 820 N N . GLN A 1 100 ? -5.359 -3.957 -2.925 1.00 84.81 100 GLN A N 1
ATOM 821 C CA . GLN A 1 100 ? -4.133 -4.503 -3.483 1.00 84.81 100 GLN A CA 1
ATOM 822 C C . GLN A 1 100 ? -4.093 -4.305 -5.000 1.00 84.81 100 GLN A C 1
ATOM 824 O O . GLN A 1 100 ? -3.114 -3.760 -5.496 1.00 84.81 100 GLN A O 1
ATOM 829 N N . GLU A 1 101 ? -5.178 -4.612 -5.713 1.00 88.88 101 GLU A N 1
ATOM 830 C CA . GLU A 1 101 ? -5.327 -4.349 -7.151 1.00 88.88 101 GLU A CA 1
ATOM 831 C C . GLU A 1 101 ? -5.225 -2.855 -7.479 1.00 88.88 101 GLU A C 1
ATOM 833 O O . GLU A 1 101 ? -4.668 -2.458 -8.505 1.00 88.88 101 GLU A O 1
ATOM 838 N N . LYS A 1 102 ? -5.767 -1.984 -6.619 1.00 87.25 102 LYS A N 1
ATOM 839 C CA . LYS A 1 102 ? -5.611 -0.532 -6.767 1.00 87.25 102 LYS A CA 1
ATOM 840 C C . LYS A 1 102 ? -4.144 -0.122 -6.633 1.00 87.25 102 LYS A C 1
ATOM 842 O O . LYS A 1 102 ? -3.639 0.611 -7.480 1.00 87.25 102 LYS A O 1
ATOM 847 N N . THR A 1 103 ? -3.466 -0.612 -5.598 1.00 89.81 103 THR A N 1
ATOM 848 C CA . THR A 1 103 ? -2.048 -0.316 -5.351 1.00 89.81 103 THR A CA 1
ATOM 849 C C . THR A 1 103 ? -1.172 -0.845 -6.489 1.00 89.81 103 THR A C 1
ATOM 851 O O . THR A 1 103 ? -0.266 -0.154 -6.950 1.00 89.81 103 THR A O 1
ATOM 854 N N . GLU A 1 104 ? -1.465 -2.044 -6.991 1.00 93.19 104 GLU A N 1
ATOM 855 C CA . GLU A 1 104 ? -0.787 -2.631 -8.144 1.00 93.19 104 GLU A CA 1
ATOM 856 C C . GLU A 1 104 ? -0.945 -1.764 -9.394 1.00 93.19 104 GLU A C 1
ATOM 858 O O . GLU A 1 104 ? 0.060 -1.410 -10.010 1.00 93.19 104 GLU A O 1
ATOM 863 N N . ARG A 1 105 ? -2.170 -1.338 -9.726 1.00 92.19 105 ARG A N 1
ATOM 864 C CA . ARG A 1 105 ? -2.414 -0.440 -10.867 1.00 92.19 105 ARG A CA 1
ATOM 865 C C . ARG A 1 105 ? -1.634 0.868 -10.758 1.00 92.19 105 ARG A C 1
ATOM 867 O O . ARG A 1 105 ? -1.016 1.290 -11.732 1.00 92.19 105 ARG A O 1
ATOM 874 N N . GLU A 1 106 ? -1.609 1.488 -9.579 1.00 93.19 106 GLU A N 1
ATOM 875 C CA . GLU A 1 106 ? -0.835 2.715 -9.347 1.00 93.19 106 GLU A CA 1
ATOM 876 C C . GLU A 1 106 ? 0.672 2.493 -9.552 1.00 93.19 106 GLU A C 1
ATOM 878 O O . GLU A 1 106 ? 1.346 3.311 -10.182 1.00 93.19 106 GLU A O 1
ATOM 883 N N . ILE A 1 107 ? 1.218 1.381 -9.050 1.00 95.00 107 ILE A N 1
ATOM 884 C CA . ILE A 1 107 ? 2.633 1.026 -9.226 1.00 95.00 107 ILE A CA 1
ATOM 885 C C . ILE A 1 107 ? 2.957 0.797 -10.704 1.00 95.00 107 ILE A C 1
ATOM 887 O O . ILE A 1 107 ? 3.942 1.344 -11.203 1.00 95.00 107 ILE A O 1
ATOM 891 N N . VAL A 1 108 ? 2.130 0.021 -11.405 1.00 94.19 108 VAL A N 1
ATOM 892 C CA . VAL A 1 108 ? 2.277 -0.266 -12.837 1.00 94.19 108 VAL A CA 1
ATOM 893 C C . VAL A 1 108 ? 2.265 1.033 -13.643 1.00 94.19 108 VAL A C 1
ATOM 895 O O . VAL A 1 108 ? 3.158 1.249 -14.460 1.00 94.19 108 VAL A O 1
ATOM 898 N N . GLN A 1 109 ? 1.336 1.948 -13.355 1.00 90.69 109 GLN A N 1
ATOM 899 C CA . GLN A 1 109 ? 1.260 3.251 -14.018 1.00 90.69 109 GLN A CA 1
ATOM 900 C C . GLN A 1 109 ? 2.509 4.112 -13.765 1.00 90.69 109 GLN A C 1
ATOM 902 O O . GLN A 1 109 ? 3.019 4.754 -14.685 1.00 90.69 109 GLN A O 1
ATOM 907 N N . ILE A 1 110 ? 3.041 4.111 -12.535 1.00 89.94 110 ILE A N 1
ATOM 908 C CA . ILE A 1 110 ? 4.288 4.821 -12.211 1.00 89.94 110 ILE A CA 1
ATOM 909 C C . ILE A 1 110 ? 5.472 4.227 -12.983 1.00 89.94 110 ILE A C 1
ATOM 911 O O . ILE A 1 110 ? 6.335 4.977 -13.446 1.00 89.94 110 ILE A O 1
ATOM 915 N N . LEU A 1 111 ? 5.543 2.899 -13.087 1.00 91.00 111 LEU A N 1
ATOM 916 C CA . LEU A 1 111 ? 6.677 2.200 -13.687 1.00 91.00 111 LEU A CA 1
ATOM 917 C C . LEU A 1 111 ? 6.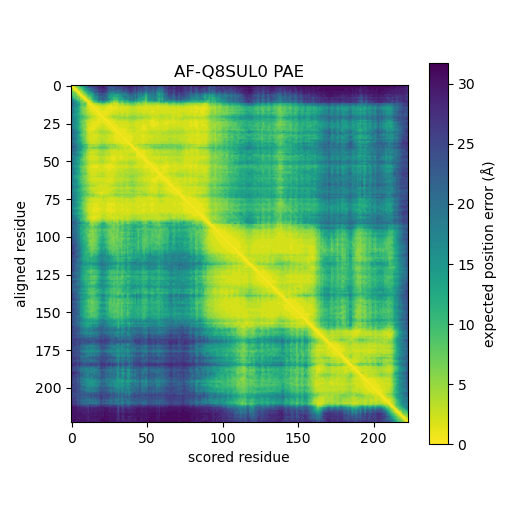652 2.209 -15.214 1.00 91.00 111 LEU A C 1
ATOM 919 O O . LEU A 1 111 ? 7.722 2.336 -15.803 1.00 91.00 111 LEU A O 1
ATOM 923 N N . ARG A 1 112 ? 5.477 2.173 -15.854 1.00 87.12 112 ARG A N 1
ATOM 924 C CA . ARG A 1 112 ? 5.322 2.217 -17.323 1.00 87.12 112 ARG A CA 1
ATOM 925 C C . ARG A 1 112 ? 6.128 3.350 -17.967 1.00 87.12 112 ARG A C 1
ATOM 927 O O . ARG A 1 112 ? 6.778 3.152 -18.988 1.00 87.12 112 ARG A O 1
ATOM 934 N N . ASN A 1 113 ? 6.164 4.507 -17.305 1.00 82.00 113 ASN A N 1
ATOM 935 C CA . ASN A 1 113 ? 6.866 5.707 -17.771 1.00 82.00 113 ASN A CA 1
ATOM 936 C C . ASN A 1 113 ? 8.298 5.850 -17.228 1.00 82.00 113 ASN A C 1
ATOM 938 O O . ASN A 1 113 ? 8.943 6.877 -17.443 1.00 82.00 113 ASN A O 1
ATOM 942 N N . LYS A 1 114 ? 8.793 4.862 -16.479 1.00 86.69 114 LYS A N 1
ATOM 943 C CA . LYS A 1 114 ? 10.101 4.899 -15.808 1.00 86.69 114 LYS A CA 1
ATOM 944 C C . LYS A 1 114 ? 11.016 3.743 -16.166 1.00 86.69 114 LYS A C 1
ATOM 946 O O . LYS A 1 114 ? 12.206 3.859 -15.883 1.00 86.69 114 LYS A O 1
ATOM 951 N N . VAL A 1 115 ? 10.499 2.671 -16.759 1.00 88.69 115 VAL A N 1
ATOM 952 C CA . VAL A 1 115 ? 11.282 1.484 -17.100 1.00 88.69 115 VAL A CA 1
ATOM 953 C C . VAL A 1 115 ? 11.100 1.092 -18.567 1.00 88.69 115 VAL A C 1
ATOM 955 O O . VAL A 1 115 ? 9.994 1.136 -19.103 1.00 88.69 115 VAL A O 1
ATOM 958 N N . THR A 1 116 ? 12.197 0.699 -19.202 1.00 86.31 116 THR A N 1
ATOM 959 C CA . THR A 1 116 ? 12.263 0.120 -20.548 1.00 86.31 116 THR A CA 1
ATOM 960 C C . THR A 1 116 ? 13.072 -1.170 -20.504 1.00 86.31 116 THR A C 1
ATOM 962 O O . THR A 1 116 ? 13.762 -1.455 -19.526 1.00 86.31 116 THR A O 1
ATOM 965 N N . ARG A 1 117 ? 12.995 -1.976 -21.560 1.00 84.31 117 ARG A N 1
ATOM 966 C CA . ARG A 1 117 ? 13.869 -3.136 -21.746 1.00 84.31 117 ARG A CA 1
ATOM 967 C C . ARG A 1 117 ? 14.421 -3.112 -23.163 1.00 84.31 117 ARG A C 1
ATOM 969 O O . ARG A 1 117 ? 13.646 -3.196 -24.114 1.00 84.31 117 ARG A O 1
ATOM 976 N N . GLY A 1 118 ? 15.739 -2.961 -23.304 1.00 80.50 118 GLY A N 1
ATOM 977 C CA . GLY A 1 118 ? 16.367 -2.835 -24.624 1.00 80.50 118 GLY A CA 1
ATOM 978 C C . GLY A 1 118 ? 15.858 -1.606 -25.384 1.00 80.50 118 GLY A C 1
ATOM 979 O O . GLY A 1 118 ? 15.594 -1.676 -26.581 1.00 80.50 118 GLY A O 1
ATOM 980 N N . GLY A 1 119 ? 15.619 -0.510 -24.657 1.00 73.69 119 GLY A N 1
ATOM 981 C CA . GLY A 1 119 ? 15.111 0.750 -25.206 1.00 73.69 119 GLY A CA 1
ATOM 982 C C . GLY A 1 119 ? 13.615 0.793 -25.540 1.00 73.69 119 GLY A C 1
ATOM 983 O O . GLY A 1 119 ? 13.136 1.863 -25.901 1.00 73.69 119 GLY A O 1
ATOM 984 N N . ARG A 1 120 ? 12.864 -0.308 -25.394 1.00 81.00 120 ARG A N 1
ATOM 985 C CA . ARG A 1 120 ? 11.413 -0.343 -25.654 1.00 81.00 120 ARG A CA 1
ATOM 986 C C . ARG A 1 120 ? 10.609 -0.336 -24.357 1.00 81.00 120 ARG A C 1
ATOM 988 O O . ARG A 1 120 ? 11.006 -0.962 -23.369 1.00 81.00 120 ARG A O 1
ATOM 995 N N . HIS A 1 121 ? 9.473 0.356 -24.362 1.00 84.88 121 HIS A N 1
ATOM 996 C CA . HIS A 1 121 ? 8.500 0.266 -23.276 1.00 84.88 121 HIS A CA 1
ATOM 997 C C . HIS A 1 121 ? 7.888 -1.137 -23.222 1.00 84.88 121 HIS A C 1
ATOM 999 O O . HIS A 1 121 ? 7.771 -1.821 -24.237 1.00 84.88 121 HIS A O 1
ATOM 1005 N N . LEU A 1 122 ? 7.529 -1.573 -22.017 1.00 86.12 122 LEU A N 1
ATOM 1006 C CA . LEU A 1 122 ? 6.858 -2.851 -21.817 1.00 86.12 122 LEU A CA 1
ATOM 1007 C C . LEU A 1 122 ? 5.346 -2.674 -21.906 1.00 86.12 122 LEU A C 1
ATOM 1009 O O . LEU A 1 122 ? 4.809 -1.692 -21.386 1.00 86.12 122 LEU A O 1
ATOM 1013 N N . SER A 1 123 ? 4.670 -3.671 -22.477 1.00 89.94 123 SER A N 1
ATOM 1014 C CA . SER A 1 123 ? 3.226 -3.810 -22.319 1.00 89.94 123 SER A CA 1
ATOM 1015 C C . SER A 1 123 ? 2.879 -4.000 -20.841 1.00 89.94 123 SER A C 1
ATOM 1017 O O . SER A 1 123 ? 3.702 -4.432 -20.021 1.00 89.94 123 SER A O 1
ATOM 1019 N N . GLU A 1 124 ? 1.636 -3.690 -20.482 1.00 89.62 124 GLU A N 1
ATOM 1020 C CA . GLU A 1 124 ? 1.183 -3.801 -19.098 1.00 89.62 124 GLU A CA 1
ATOM 1021 C C . GLU A 1 124 ? 1.322 -5.234 -18.558 1.00 89.62 124 GLU A C 1
ATOM 1023 O O . GLU A 1 124 ? 1.762 -5.431 -17.424 1.00 89.62 124 GLU A O 1
ATOM 1028 N N . ALA A 1 125 ? 1.027 -6.235 -19.392 1.00 91.81 125 ALA A N 1
ATOM 1029 C CA . ALA A 1 125 ? 1.146 -7.644 -19.033 1.00 91.81 125 ALA A CA 1
ATOM 1030 C C . ALA A 1 125 ? 2.600 -8.039 -18.721 1.00 91.81 125 ALA A C 1
ATOM 1032 O O . ALA A 1 125 ? 2.874 -8.607 -17.661 1.00 91.81 125 ALA A O 1
ATOM 1033 N N . SER A 1 126 ? 3.548 -7.684 -19.596 1.00 91.62 126 SER A N 1
ATOM 1034 C CA . SER A 1 126 ? 4.969 -7.985 -19.382 1.00 91.62 126 SER A CA 1
ATOM 1035 C C . SER A 1 126 ? 5.550 -7.230 -18.187 1.00 91.62 126 SER A C 1
ATOM 1037 O O . SER A 1 126 ? 6.403 -7.763 -17.473 1.00 91.62 126 SER A O 1
ATOM 1039 N N . LEU A 1 127 ? 5.084 -6.003 -17.934 1.00 93.69 127 LEU A N 1
ATOM 1040 C CA . LEU A 1 127 ? 5.497 -5.238 -16.763 1.00 93.69 127 LEU A CA 1
ATOM 1041 C C . LEU A 1 127 ? 4.995 -5.888 -15.466 1.00 93.69 127 LEU A C 1
ATOM 1043 O O . LEU A 1 127 ? 5.786 -6.056 -14.540 1.00 93.69 127 LEU A O 1
ATOM 1047 N N . ARG A 1 128 ? 3.725 -6.313 -15.397 1.00 94.06 128 ARG A N 1
ATOM 1048 C CA . ARG A 1 128 ? 3.193 -7.039 -14.227 1.00 94.06 128 ARG A CA 1
ATOM 1049 C C . ARG A 1 128 ? 3.957 -8.335 -13.965 1.00 94.06 128 ARG A C 1
ATOM 1051 O O . ARG A 1 128 ? 4.327 -8.602 -12.822 1.00 94.06 128 ARG A O 1
ATOM 1058 N N . GLU A 1 129 ? 4.274 -9.096 -15.012 1.00 94.00 129 GLU A N 1
ATOM 1059 C CA . GLU A 1 129 ? 5.084 -10.313 -14.888 1.00 94.00 129 GLU A CA 1
ATOM 1060 C C . GLU A 1 129 ? 6.482 -10.014 -14.316 1.00 94.00 129 GLU A C 1
ATOM 1062 O O . GLU A 1 129 ? 6.964 -10.716 -13.425 1.00 94.00 129 GLU A O 1
ATOM 1067 N N . ALA A 1 130 ? 7.133 -8.949 -14.791 1.00 94.19 130 ALA A N 1
ATOM 1068 C CA . ALA A 1 130 ? 8.438 -8.527 -14.291 1.00 94.19 130 ALA A CA 1
ATOM 1069 C C . ALA A 1 130 ? 8.383 -8.084 -12.820 1.00 94.19 130 ALA A C 1
ATOM 1071 O O . ALA A 1 130 ? 9.251 -8.464 -12.034 1.00 94.19 130 ALA A O 1
ATOM 1072 N N . ILE A 1 131 ? 7.351 -7.327 -12.431 1.00 95.06 131 ILE A N 1
ATOM 1073 C CA . ILE A 1 131 ? 7.146 -6.891 -11.043 1.00 95.06 131 ILE A CA 1
ATOM 1074 C C . ILE A 1 131 ? 6.956 -8.104 -10.125 1.00 95.06 131 ILE A C 1
ATOM 1076 O O . ILE A 1 131 ? 7.628 -8.196 -9.094 1.00 95.06 131 ILE A O 1
ATOM 1080 N N . GLY A 1 132 ? 6.114 -9.064 -10.525 1.00 93.62 132 GLY A N 1
ATOM 1081 C CA . GLY A 1 132 ? 5.834 -10.272 -9.744 1.00 93.62 132 GLY A CA 1
ATOM 1082 C C . GLY A 1 132 ? 7.068 -11.139 -9.468 1.00 93.62 132 GLY A C 1
ATOM 1083 O O . GLY A 1 132 ? 7.118 -11.832 -8.455 1.00 93.62 132 GLY A O 1
ATOM 1084 N N . LYS A 1 133 ? 8.107 -11.059 -10.310 1.00 94.25 133 LYS A N 1
ATOM 1085 C CA . LYS A 1 133 ? 9.384 -11.768 -10.098 1.00 94.25 133 LYS A CA 1
ATOM 1086 C C . LYS A 1 133 ? 10.268 -11.133 -9.022 1.00 94.25 133 LYS A C 1
ATOM 1088 O O . LYS A 1 133 ? 11.136 -11.815 -8.482 1.00 94.25 133 LYS A O 1
ATOM 1093 N N . VAL A 1 134 ? 10.086 -9.846 -8.714 1.00 93.75 134 VAL A N 1
ATOM 1094 C CA . VAL A 1 134 ? 10.992 -9.089 -7.828 1.00 93.75 134 VAL A CA 1
ATOM 1095 C C . VAL A 1 134 ? 10.339 -8.586 -6.546 1.00 93.75 134 VAL A C 1
ATOM 1097 O O . VAL A 1 134 ? 11.046 -8.227 -5.591 1.00 93.75 134 VAL A O 1
ATOM 1100 N N . HIS A 1 135 ? 9.009 -8.496 -6.504 1.00 91.81 135 HIS A N 1
ATOM 1101 C CA . HIS A 1 135 ? 8.313 -7.846 -5.401 1.00 91.81 135 HIS A CA 1
ATOM 1102 C C . HIS A 1 135 ? 6.879 -8.341 -5.216 1.00 91.81 135 HIS A C 1
ATOM 1104 O O . HIS A 1 135 ? 6.078 -8.322 -6.144 1.00 91.81 135 HIS A O 1
ATOM 1110 N N . ASN A 1 136 ? 6.537 -8.673 -3.971 1.00 92.62 136 ASN A N 1
ATOM 1111 C CA . ASN A 1 136 ? 5.158 -8.934 -3.571 1.00 92.62 136 ASN A CA 1
ATOM 1112 C C . ASN A 1 136 ? 4.496 -7.608 -3.192 1.00 92.62 136 ASN A C 1
ATOM 1114 O O . ASN A 1 136 ? 4.813 -7.026 -2.152 1.00 92.62 136 ASN A O 1
ATOM 1118 N N . ILE A 1 137 ? 3.594 -7.124 -4.045 1.00 90.06 137 ILE A N 1
ATOM 1119 C CA . ILE A 1 137 ? 2.873 -5.869 -3.820 1.00 90.06 137 ILE A CA 1
ATOM 1120 C C . ILE A 1 137 ? 1.972 -6.006 -2.593 1.00 90.06 137 ILE A C 1
ATOM 1122 O O . ILE A 1 137 ? 1.188 -6.949 -2.489 1.00 90.06 137 ILE A O 1
ATOM 1126 N N . TYR A 1 138 ? 2.065 -5.037 -1.685 1.00 86.69 138 TYR A N 1
ATOM 1127 C CA . TYR A 1 138 ? 1.214 -4.929 -0.502 1.00 86.69 138 TYR A CA 1
ATOM 1128 C C . TYR A 1 138 ? 0.422 -3.620 -0.518 1.00 86.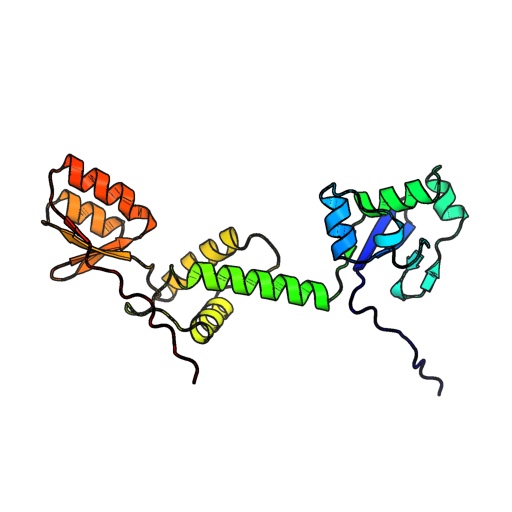69 138 TYR A C 1
ATOM 1130 O O . TYR A 1 138 ? 0.849 -2.632 -1.115 1.00 86.69 138 TYR A O 1
ATOM 1138 N N . VAL A 1 139 ? -0.725 -3.591 0.163 1.00 83.31 139 VAL A N 1
ATOM 1139 C CA . VAL A 1 139 ? -1.521 -2.365 0.326 1.00 83.31 139 VAL A CA 1
ATOM 1140 C C . VAL A 1 139 ? -0.714 -1.336 1.116 1.00 83.31 139 VAL A C 1
ATOM 1142 O O . VAL A 1 139 ? -0.300 -1.600 2.245 1.00 83.31 139 VAL A O 1
ATOM 1145 N N . GLY A 1 140 ? -0.483 -0.158 0.539 1.00 84.50 140 GLY A N 1
ATOM 1146 C CA . GLY A 1 140 ? 0.299 0.882 1.199 1.00 84.50 140 GLY A CA 1
ATOM 1147 C C . GLY A 1 140 ? 0.842 1.930 0.237 1.00 84.50 140 GLY A C 1
ATOM 1148 O O . GLY A 1 140 ? 0.200 2.305 -0.734 1.00 84.50 140 GLY A O 1
ATOM 1149 N N . ASN A 1 141 ? 2.043 2.436 0.522 1.00 89.19 141 ASN A N 1
ATOM 1150 C CA . ASN A 1 141 ? 2.634 3.528 -0.248 1.00 89.19 141 ASN A CA 1
ATOM 1151 C C . ASN A 1 141 ? 3.159 3.042 -1.614 1.00 89.19 141 ASN A C 1
ATOM 1153 O O . ASN A 1 141 ? 4.285 2.544 -1.718 1.00 89.19 141 ASN A O 1
ATOM 1157 N N . SER A 1 142 ? 2.360 3.246 -2.663 1.00 92.31 142 SER A N 1
ATOM 1158 C CA . SER A 1 142 ? 2.670 2.900 -4.059 1.00 92.31 142 SER A CA 1
ATOM 1159 C C . SER A 1 142 ? 3.976 3.538 -4.550 1.00 92.31 142 SER A C 1
ATOM 1161 O O . SER A 1 142 ? 4.777 2.893 -5.226 1.00 92.31 142 SER A O 1
ATOM 1163 N N . LYS A 1 143 ? 4.265 4.788 -4.152 1.00 90.44 143 LYS A N 1
ATOM 1164 C CA . LYS A 1 143 ? 5.500 5.488 -4.551 1.00 90.44 143 LYS A CA 1
ATOM 1165 C C . LYS A 1 143 ? 6.736 4.810 -3.970 1.00 90.44 143 LYS A C 1
ATOM 1167 O O . LYS A 1 143 ? 7.691 4.583 -4.708 1.00 90.44 143 LYS A O 1
ATOM 1172 N N . LYS A 1 144 ? 6.717 4.456 -2.682 1.00 90.88 144 LYS A N 1
ATOM 1173 C CA . LYS A 1 144 ? 7.834 3.753 -2.033 1.00 90.88 144 LYS A CA 1
ATOM 1174 C C . LYS A 1 144 ? 8.093 2.404 -2.708 1.00 90.88 144 LYS A C 1
ATOM 1176 O O . LYS A 1 144 ? 9.217 2.146 -3.128 1.00 90.88 144 LYS A O 1
ATOM 1181 N N . GLN A 1 145 ? 7.041 1.606 -2.897 1.00 95.12 145 GLN A N 1
ATOM 1182 C CA . GLN A 1 145 ? 7.146 0.303 -3.560 1.00 95.12 145 GLN A CA 1
ATOM 1183 C C . GLN A 1 145 ? 7.677 0.430 -4.993 1.00 95.12 145 GLN A C 1
ATOM 1185 O O . GLN A 1 145 ? 8.574 -0.313 -5.374 1.00 95.12 145 GLN A O 1
ATOM 1190 N N . SER A 1 146 ? 7.214 1.420 -5.766 1.00 93.50 146 SER A N 1
ATOM 1191 C CA . SER A 1 146 ? 7.698 1.634 -7.137 1.00 93.50 146 SER A CA 1
ATOM 1192 C C . SER A 1 146 ? 9.212 1.882 -7.216 1.00 93.50 146 SER A C 1
ATOM 1194 O O . SER A 1 146 ? 9.856 1.414 -8.148 1.00 93.50 146 SER A O 1
ATOM 1196 N N . GLN A 1 147 ? 9.806 2.565 -6.231 1.00 91.50 147 GLN A N 1
ATOM 1197 C CA . GLN A 1 147 ? 11.251 2.831 -6.202 1.00 91.50 147 GLN A CA 1
ATOM 1198 C C . GLN A 1 147 ? 12.060 1.581 -5.837 1.00 91.50 147 GLN A C 1
ATOM 1200 O O . GLN A 1 147 ? 13.110 1.318 -6.429 1.00 91.50 147 GLN A O 1
ATOM 1205 N N . GLU A 1 148 ? 11.555 0.790 -4.886 1.00 92.75 148 GLU A N 1
ATOM 1206 C CA . GLU A 1 148 ? 12.144 -0.503 -4.521 1.00 92.75 148 GLU A CA 1
ATOM 1207 C C . GLU A 1 148 ? 12.115 -1.471 -5.710 1.00 92.75 148 GLU A C 1
ATOM 1209 O O . GLU A 1 148 ? 13.124 -2.107 -6.014 1.00 92.75 148 GLU A O 1
ATOM 1214 N N . ILE A 1 149 ? 10.984 -1.536 -6.416 1.00 95.50 149 ILE A N 1
ATOM 1215 C CA . ILE A 1 149 ? 10.812 -2.356 -7.617 1.00 95.50 149 ILE A CA 1
ATOM 1216 C C . ILE A 1 149 ? 11.756 -1.893 -8.725 1.00 95.50 149 ILE A C 1
ATOM 1218 O O . ILE A 1 149 ? 12.480 -2.719 -9.274 1.00 95.50 149 ILE A O 1
ATOM 1222 N N . LEU A 1 150 ? 11.805 -0.590 -9.023 1.00 91.12 150 LEU A N 1
ATOM 1223 C CA . LEU A 1 150 ? 12.669 -0.045 -10.073 1.00 91.12 150 LEU A CA 1
ATOM 1224 C C . LEU A 1 150 ? 14.139 -0.428 -9.848 1.00 91.12 150 LEU A C 1
ATOM 1226 O O . LEU A 1 150 ? 14.796 -0.919 -10.759 1.00 91.12 150 LEU A O 1
ATOM 1230 N N . SER A 1 151 ? 14.614 -0.309 -8.606 1.00 90.94 151 SER A N 1
ATOM 1231 C CA . SER A 1 151 ? 15.991 -0.663 -8.231 1.00 90.94 151 SER A CA 1
ATOM 1232 C C . SER A 1 151 ? 16.294 -2.162 -8.372 1.00 90.94 151 SER A C 1
ATOM 1234 O O . SER A 1 151 ? 17.447 -2.552 -8.558 1.00 90.94 151 SER A O 1
ATOM 1236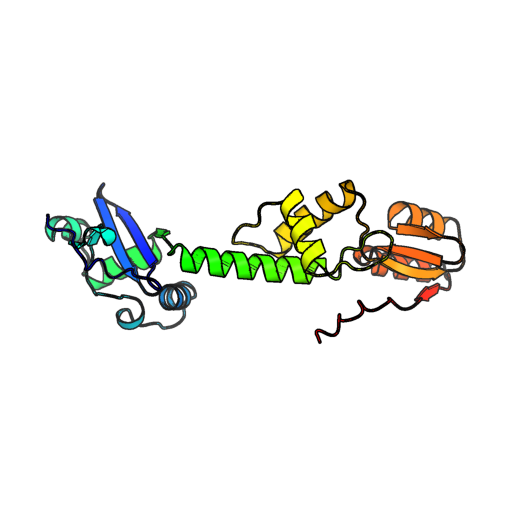 N N . LYS A 1 152 ? 15.282 -3.029 -8.240 1.00 94.44 152 LYS A N 1
ATOM 1237 C CA . LYS A 1 152 ? 15.420 -4.477 -8.457 1.00 94.44 152 LYS A CA 1
ATOM 1238 C C . LYS A 1 152 ? 15.358 -4.835 -9.943 1.00 94.44 152 LYS A C 1
ATOM 1240 O O . LYS A 1 152 ? 16.132 -5.684 -10.372 1.00 94.44 152 LYS A O 1
ATOM 1245 N N . LEU A 1 153 ? 14.489 -4.180 -10.714 1.00 93.81 153 LEU A N 1
ATOM 1246 C CA . LEU A 1 153 ? 14.379 -4.383 -12.161 1.00 93.81 153 LEU A CA 1
ATOM 1247 C C . LEU A 1 153 ? 15.675 -3.994 -12.881 1.00 93.81 153 LEU A C 1
ATOM 1249 O O . LEU A 1 153 ? 16.122 -4.734 -13.751 1.00 93.81 153 LEU A O 1
ATOM 1253 N N . GLU A 1 154 ? 16.346 -2.918 -12.464 1.00 88.88 154 GLU A N 1
ATOM 1254 C CA . GLU A 1 154 ? 17.660 -2.547 -13.019 1.00 88.88 154 GLU A CA 1
ATOM 1255 C C . GLU A 1 154 ? 18.688 -3.678 -12.910 1.00 88.88 154 GLU A C 1
ATOM 1257 O O . GLU A 1 154 ? 19.418 -3.970 -13.854 1.00 88.88 154 GLU A O 1
ATOM 1262 N N . LYS A 1 155 ? 18.696 -4.397 -11.783 1.00 90.06 155 LYS A N 1
ATOM 1263 C CA . LYS A 1 155 ? 19.596 -5.542 -11.575 1.00 90.06 155 LYS A CA 1
ATOM 1264 C C . LYS A 1 155 ? 19.264 -6.738 -12.470 1.00 90.06 155 LYS A C 1
ATOM 1266 O O . LYS A 1 155 ? 20.088 -7.636 -12.599 1.00 90.06 155 LYS A O 1
ATOM 1271 N N . MET A 1 156 ? 18.075 -6.762 -13.068 1.00 89.06 156 MET A N 1
ATOM 1272 C CA . MET A 1 156 ? 17.637 -7.785 -14.019 1.00 89.06 156 MET A CA 1
ATOM 1273 C C . MET A 1 156 ? 17.848 -7.377 -15.486 1.00 89.06 156 MET A C 1
ATOM 1275 O O . MET A 1 156 ? 17.412 -8.107 -16.376 1.00 89.06 156 MET A O 1
ATOM 1279 N N . GLY A 1 157 ? 18.500 -6.239 -15.751 1.00 88.19 157 GLY A N 1
ATOM 1280 C CA . GLY A 1 157 ? 18.751 -5.753 -17.112 1.00 88.19 157 GLY A CA 1
ATOM 1281 C C . GLY A 1 157 ? 17.590 -4.960 -17.713 1.00 88.19 157 GLY A C 1
ATOM 1282 O O . GLY A 1 157 ? 17.402 -4.970 -18.926 1.00 88.19 157 GLY A O 1
ATOM 1283 N N . PHE A 1 158 ? 16.778 -4.324 -16.867 1.00 90.44 158 PHE A N 1
ATOM 1284 C CA . PHE A 1 158 ? 15.858 -3.278 -17.301 1.00 90.44 158 PHE A CA 1
ATOM 1285 C C . PHE A 1 158 ? 16.540 -1.915 -17.202 1.00 90.44 158 PHE A C 1
ATOM 1287 O O . PHE A 1 158 ? 17.323 -1.670 -16.286 1.00 90.44 158 PHE A O 1
ATOM 1294 N N . ASP A 1 159 ? 16.164 -1.003 -18.086 1.00 84.94 159 ASP A N 1
ATOM 1295 C CA . ASP A 1 159 ? 16.750 0.328 -18.173 1.00 84.94 159 ASP A CA 1
ATOM 1296 C C . ASP A 1 159 ? 15.777 1.357 -17.595 1.00 84.94 159 ASP A C 1
ATOM 1298 O O . ASP A 1 159 ? 14.557 1.239 -17.745 1.00 84.94 159 ASP A O 1
ATOM 1302 N N . ARG A 1 160 ? 16.292 2.404 -16.943 1.00 86.19 160 ARG A N 1
ATOM 1303 C CA . ARG A 1 160 ? 15.449 3.552 -16.585 1.00 86.19 160 ARG A CA 1
ATOM 1304 C C . ARG A 1 160 ? 15.171 4.382 -17.827 1.00 86.19 160 ARG A C 1
ATOM 1306 O O . ARG A 1 160 ? 16.085 4.685 -18.588 1.00 86.19 160 ARG A O 1
ATOM 1313 N N . VAL A 1 161 ? 13.936 4.858 -17.959 1.00 83.12 161 VAL A N 1
ATOM 1314 C CA . VAL A 1 161 ? 13.571 5.810 -19.013 1.00 83.12 161 VAL A CA 1
ATOM 1315 C C . VAL A 1 161 ? 14.442 7.058 -18.884 1.00 83.12 161 VAL A C 1
ATOM 1317 O O . VAL A 1 161 ? 14.362 7.821 -17.910 1.00 83.12 161 VAL A O 1
ATOM 1320 N N . GLY A 1 162 ? 15.284 7.254 -19.891 1.00 81.56 162 GLY A N 1
ATOM 1321 C CA . GLY A 1 162 ? 16.136 8.418 -20.051 1.00 81.56 162 GLY A CA 1
ATOM 1322 C C . GLY A 1 162 ? 15.564 9.436 -21.034 1.00 81.56 162 GLY A C 1
ATOM 1323 O O . GLY A 1 162 ? 14.575 9.208 -21.729 1.00 81.56 162 GLY A O 1
ATOM 1324 N N . VAL A 1 163 ? 16.191 10.601 -21.078 1.00 82.88 163 VAL A N 1
ATOM 1325 C CA . VAL A 1 163 ? 16.032 11.604 -22.126 1.00 82.88 163 VAL A CA 1
ATOM 1326 C C . VAL A 1 163 ? 17.161 11.380 -23.126 1.00 82.88 163 VAL A C 1
ATOM 1328 O O . VAL A 1 163 ? 18.328 11.435 -22.735 1.00 82.88 163 VAL A O 1
ATOM 1331 N N . ARG A 1 164 ? 16.817 11.136 -24.398 1.00 86.69 164 ARG A N 1
ATOM 1332 C CA . ARG A 1 164 ? 17.785 11.120 -25.502 1.00 86.69 164 ARG A CA 1
ATOM 1333 C C . ARG A 1 164 ? 18.192 12.561 -25.800 1.00 86.69 164 ARG A C 1
ATOM 1335 O O . ARG A 1 164 ? 17.339 13.419 -26.024 1.00 86.69 164 ARG A O 1
ATOM 1342 N N . VAL A 1 165 ? 19.486 12.843 -25.787 1.00 90.06 165 VAL A N 1
ATOM 1343 C CA . VAL A 1 165 ? 20.025 14.188 -25.987 1.00 90.06 165 VAL A CA 1
ATOM 1344 C C . VAL A 1 165 ? 21.197 14.127 -26.952 1.00 90.06 165 VAL A C 1
ATOM 1346 O O . VAL A 1 165 ? 22.144 13.385 -26.730 1.00 90.06 165 VAL A O 1
ATOM 1349 N N . SER A 1 166 ? 21.171 14.944 -27.996 1.00 91.88 166 SER A N 1
ATOM 1350 C CA . SER A 1 166 ? 22.375 15.266 -28.761 1.00 91.88 166 SER A CA 1
ATOM 1351 C C . SER A 1 166 ? 23.069 16.431 -28.069 1.00 91.88 166 SER A C 1
ATOM 1353 O O . SER A 1 166 ? 22.454 17.475 -27.878 1.00 91.88 166 SER A O 1
ATOM 1355 N N . VAL A 1 167 ? 24.327 16.278 -27.676 1.00 92.25 167 VAL A N 1
ATOM 1356 C CA . VAL A 1 167 ? 25.084 17.305 -26.946 1.00 92.25 167 VAL A CA 1
ATOM 1357 C C . VAL A 1 167 ? 26.496 17.395 -27.508 1.00 92.25 167 VAL A C 1
ATOM 1359 O O . VAL A 1 167 ? 27.076 16.377 -27.883 1.00 92.25 167 VAL A O 1
ATOM 1362 N N . GLU A 1 168 ? 27.049 18.607 -27.583 1.00 89.62 168 GLU A N 1
ATOM 1363 C CA . GLU A 1 168 ? 28.471 18.783 -27.892 1.00 89.62 168 GLU A CA 1
ATOM 1364 C C . GLU A 1 168 ? 29.304 18.147 -26.760 1.00 89.62 168 GLU A C 1
ATOM 1366 O O . GLU A 1 168 ? 29.214 18.541 -25.595 1.00 89.62 168 GLU A O 1
ATOM 1371 N N . MET A 1 169 ? 30.078 17.112 -27.088 1.00 87.19 169 MET A N 1
ATOM 1372 C CA . MET A 1 169 ? 30.802 16.326 -26.090 1.00 87.19 169 MET A CA 1
ATOM 1373 C C . MET A 1 169 ? 32.002 17.106 -25.543 1.00 87.19 169 MET A C 1
ATOM 1375 O O . MET A 1 169 ? 32.933 17.429 -26.276 1.00 87.19 169 MET A O 1
ATOM 1379 N N . SER A 1 170 ? 31.990 17.359 -24.235 1.00 88.75 170 SER A N 1
ATOM 1380 C CA . SER A 1 170 ? 33.118 17.881 -23.457 1.00 88.75 170 SER A CA 1
ATOM 1381 C C . SER A 1 170 ? 33.478 16.913 -22.328 1.00 88.75 170 SER A C 1
ATOM 1383 O O . SER A 1 170 ? 32.671 16.046 -21.979 1.00 88.75 170 SER A O 1
ATOM 1385 N N . ASP A 1 171 ? 34.655 17.070 -21.714 1.00 90.50 171 ASP A N 1
ATOM 1386 C CA . ASP A 1 171 ? 35.105 16.190 -20.623 1.00 90.50 171 ASP A CA 1
ATOM 1387 C C . ASP A 1 171 ? 34.093 16.131 -19.467 1.00 90.50 171 ASP A C 1
ATOM 1389 O O . ASP A 1 171 ? 33.753 15.052 -18.980 1.00 90.50 171 ASP A O 1
ATOM 1393 N N . LYS A 1 172 ? 33.522 17.281 -19.090 1.00 91.06 172 LYS A N 1
ATOM 1394 C CA . LYS A 1 172 ? 32.512 17.376 -18.024 1.00 91.06 172 LYS A CA 1
ATOM 1395 C C . LYS A 1 172 ? 31.182 16.735 -18.406 1.00 91.06 172 LYS A C 1
ATOM 1397 O O . LYS A 1 172 ? 30.552 16.090 -17.570 1.00 91.06 172 LYS A O 1
ATOM 1402 N N . VAL A 1 173 ? 30.751 16.891 -19.660 1.00 91.94 173 VAL A N 1
ATOM 1403 C CA . VAL A 1 173 ? 29.538 16.229 -20.163 1.00 91.94 173 VAL A CA 1
ATOM 1404 C C . VAL A 1 173 ? 29.737 14.718 -20.147 1.00 91.94 173 VAL A C 1
ATOM 1406 O O . VAL A 1 173 ? 28.881 13.999 -19.636 1.00 91.94 173 VAL A O 1
ATOM 1409 N N . ALA A 1 174 ? 30.881 14.236 -20.638 1.00 91.06 174 ALA A N 1
ATOM 1410 C CA . ALA A 1 174 ? 31.212 12.817 -20.651 1.00 91.06 174 ALA A CA 1
ATOM 1411 C C . ALA A 1 174 ? 31.253 12.229 -19.232 1.00 91.06 174 ALA A C 1
ATOM 1413 O O . ALA A 1 174 ? 30.707 11.150 -19.003 1.00 91.06 174 ALA A O 1
ATOM 1414 N N . GLU A 1 175 ? 31.849 12.938 -18.271 1.00 92.50 175 GLU A N 1
ATOM 1415 C CA . GLU A 1 175 ? 31.879 12.520 -16.868 1.00 92.50 175 GLU A CA 1
ATOM 1416 C C . GLU A 1 175 ? 30.475 12.487 -16.248 1.00 92.50 175 GLU A C 1
ATOM 1418 O O . GLU A 1 175 ? 30.095 11.491 -15.625 1.00 92.50 175 GLU A O 1
ATOM 1423 N N . PHE A 1 176 ? 29.660 13.521 -16.484 1.00 92.81 176 PHE A N 1
ATOM 1424 C CA . PHE A 1 176 ? 28.285 13.565 -15.992 1.00 92.81 176 PHE A CA 1
ATOM 1425 C C . PHE A 1 176 ? 27.442 12.419 -16.558 1.00 92.81 176 PHE A C 1
ATOM 1427 O O . PHE A 1 176 ? 26.721 11.762 -15.803 1.00 92.81 176 PHE A O 1
ATOM 1434 N N . VAL A 1 177 ? 27.522 12.170 -17.870 1.00 90.94 177 VAL A N 1
ATOM 1435 C CA . VAL A 1 177 ? 26.742 11.116 -18.534 1.00 90.94 177 VAL A CA 1
ATOM 1436 C C . VAL A 1 177 ? 27.181 9.747 -18.032 1.00 90.94 177 VAL A C 1
ATOM 1438 O O . VAL A 1 177 ? 26.323 8.968 -17.642 1.00 90.94 177 VAL A O 1
ATOM 1441 N N . LYS A 1 178 ? 28.487 9.467 -17.935 1.00 88.19 178 LYS A N 1
ATOM 1442 C CA . LYS A 1 178 ? 28.990 8.186 -17.403 1.00 88.19 178 LYS A CA 1
ATOM 1443 C C . LYS A 1 178 ? 28.472 7.878 -15.995 1.00 88.19 178 LYS A C 1
ATOM 1445 O O . LYS A 1 178 ? 28.297 6.715 -15.652 1.00 88.19 178 LYS A O 1
ATOM 1450 N N . GLN A 1 179 ? 28.227 8.905 -15.180 1.00 87.94 179 GLN A N 1
ATOM 1451 C CA . GLN A 1 179 ? 27.678 8.742 -13.832 1.00 87.94 179 GLN A CA 1
ATOM 1452 C C . GLN A 1 179 ? 26.141 8.642 -13.800 1.00 87.94 179 GLN A C 1
ATOM 1454 O O . GLN A 1 179 ? 25.586 8.033 -12.887 1.00 87.94 179 GLN A O 1
ATOM 1459 N N . ASN A 1 180 ? 25.439 9.261 -14.755 1.00 88.19 180 ASN A N 1
ATOM 1460 C CA . ASN A 1 180 ? 23.991 9.510 -14.675 1.00 88.19 180 ASN A CA 1
ATOM 1461 C C . ASN A 1 180 ? 23.197 9.004 -15.891 1.00 88.19 180 ASN A C 1
ATOM 1463 O O . ASN A 1 180 ? 22.033 9.377 -16.066 1.00 88.19 180 ASN A O 1
ATOM 1467 N N . GLY A 1 181 ? 23.810 8.192 -16.743 1.00 85.50 181 GLY A N 1
ATOM 1468 C CA . GLY A 1 181 ? 23.292 7.886 -18.064 1.00 85.50 181 GLY A CA 1
ATOM 1469 C C . GLY A 1 181 ? 24.194 6.956 -18.868 1.00 85.50 181 GLY A C 1
ATOM 1470 O O . GLY A 1 181 ? 25.050 6.267 -18.318 1.00 85.50 181 GLY A O 1
ATOM 1471 N N . GLU A 1 182 ? 23.987 6.959 -20.179 1.00 84.44 182 GLU A N 1
ATOM 1472 C CA . GLU A 1 182 ? 24.704 6.128 -21.146 1.00 84.44 182 GLU A CA 1
ATOM 1473 C C . GLU A 1 182 ? 25.110 6.975 -22.357 1.00 84.44 182 GLU A C 1
ATOM 1475 O O . GLU A 1 182 ? 24.384 7.880 -22.775 1.00 84.44 182 GLU A O 1
ATOM 1480 N N . ILE A 1 183 ? 26.294 6.706 -22.908 1.00 85.88 183 ILE A N 1
ATOM 1481 C CA . ILE A 1 183 ? 26.798 7.370 -24.115 1.00 85.88 183 ILE A CA 1
ATOM 1482 C C . ILE A 1 183 ? 26.605 6.404 -25.281 1.00 85.88 183 ILE A C 1
ATOM 1484 O O . ILE A 1 183 ? 27.092 5.276 -25.226 1.00 85.88 183 ILE A O 1
ATOM 1488 N N . HIS A 1 184 ? 25.928 6.862 -26.330 1.00 84.12 184 HIS A N 1
ATOM 1489 C CA . HIS A 1 184 ? 25.796 6.159 -27.600 1.00 84.12 184 HIS A CA 1
ATOM 1490 C C . HIS A 1 184 ? 26.440 6.980 -28.720 1.00 84.12 184 HIS A C 1
ATOM 1492 O O . HIS A 1 184 ? 26.738 8.169 -28.561 1.00 84.12 184 HIS A O 1
ATOM 1498 N N . ASP A 1 185 ? 26.623 6.360 -29.881 1.00 81.75 185 ASP A N 1
ATOM 1499 C CA . ASP A 1 185 ? 27.101 7.066 -31.063 1.00 81.75 185 ASP A CA 1
ATOM 1500 C C . ASP A 1 185 ? 26.048 8.089 -31.523 1.00 81.75 185 ASP A C 1
ATOM 1502 O O . ASP A 1 185 ? 24.944 7.744 -31.943 1.00 81.75 185 ASP A O 1
ATOM 1506 N N . GLY A 1 186 ? 26.386 9.376 -31.406 1.00 83.38 186 GLY A N 1
ATOM 1507 C CA . GLY A 1 186 ? 25.550 10.502 -31.838 1.00 83.38 186 GLY A CA 1
ATOM 1508 C C . GLY A 1 186 ? 24.551 11.042 -30.805 1.00 83.38 186 GLY A C 1
ATOM 1509 O O . GLY A 1 186 ? 24.010 12.126 -31.019 1.00 83.38 186 GLY A O 1
ATOM 1510 N N . TYR A 1 187 ? 24.316 10.360 -29.679 1.00 88.94 187 TYR A N 1
ATOM 1511 C CA . TYR A 1 187 ? 23.461 10.870 -28.597 1.00 88.94 187 TYR A CA 1
ATOM 1512 C C . TYR A 1 187 ? 23.831 10.295 -27.226 1.00 88.94 187 TYR A C 1
ATOM 1514 O O . TYR A 1 187 ? 24.434 9.234 -27.104 1.00 88.94 187 TYR A O 1
ATOM 1522 N N . VAL A 1 188 ? 23.413 10.980 -26.166 1.00 88.69 188 VAL A N 1
ATOM 1523 C CA . VAL A 1 188 ? 23.501 10.506 -24.784 1.00 88.69 188 VAL A CA 1
ATOM 1524 C C . VAL A 1 188 ? 22.111 10.247 -24.220 1.00 88.69 188 VAL A C 1
ATOM 1526 O O . VAL A 1 188 ? 21.151 10.958 -24.523 1.00 88.69 188 VAL A O 1
ATOM 1529 N N . MET A 1 189 ? 21.998 9.226 -23.383 1.00 85.69 189 MET A N 1
ATOM 1530 C CA . MET A 1 189 ? 20.811 8.929 -22.594 1.00 85.69 189 MET A CA 1
ATOM 1531 C C . MET A 1 189 ? 21.032 9.429 -21.178 1.00 85.69 189 MET A C 1
ATOM 1533 O O . MET A 1 189 ? 21.870 8.894 -20.465 1.00 85.69 189 MET A O 1
ATOM 1537 N N . ILE A 1 190 ? 20.283 10.440 -20.745 1.00 87.25 190 ILE A N 1
ATOM 1538 C CA . ILE A 1 190 ? 20.353 10.951 -19.368 1.00 87.25 190 ILE A CA 1
ATOM 1539 C C . ILE A 1 190 ? 19.145 10.454 -18.592 1.00 87.25 190 ILE A C 1
ATOM 1541 O O . ILE A 1 190 ? 18.016 10.647 -19.041 1.00 87.25 190 ILE A O 1
ATOM 1545 N N . ARG A 1 191 ? 19.337 9.867 -17.408 1.00 83.00 191 ARG A N 1
ATOM 1546 C CA . ARG A 1 191 ? 18.199 9.474 -16.565 1.00 83.00 191 ARG A CA 1
ATOM 1547 C C . ARG A 1 191 ? 17.288 10.672 -16.289 1.00 83.00 191 ARG A C 1
ATOM 1549 O O . ARG A 1 191 ? 17.753 11.783 -16.028 1.00 83.00 191 ARG A O 1
ATOM 1556 N N . SER A 1 192 ? 15.978 10.445 -16.351 1.00 81.62 192 SER A N 1
ATOM 1557 C CA . SER A 1 192 ? 14.973 11.516 -16.277 1.00 81.62 192 SER A CA 1
ATOM 1558 C C . SER A 1 192 ? 15.084 12.396 -15.023 1.00 81.62 192 SER A C 1
ATOM 1560 O O . SER A 1 192 ? 14.834 13.596 -15.092 1.00 81.62 192 SER A O 1
ATOM 1562 N N . ASP A 1 193 ? 15.469 11.816 -13.888 1.00 78.25 193 ASP A N 1
ATOM 1563 C CA . ASP A 1 193 ? 15.688 12.494 -12.605 1.00 78.25 193 ASP A CA 1
ATOM 1564 C C . ASP A 1 193 ? 16.974 13.334 -12.567 1.00 78.25 193 ASP A C 1
ATOM 1566 O O . ASP A 1 193 ? 17.035 14.337 -11.856 1.00 78.25 193 ASP A O 1
ATOM 1570 N N . CYS A 1 194 ? 17.978 12.981 -13.370 1.00 87.38 194 CYS A N 1
ATOM 1571 C CA . CYS A 1 194 ? 19.229 13.730 -13.490 1.00 87.38 194 CYS A CA 1
ATOM 1572 C C . CYS A 1 194 ? 19.176 14.823 -14.566 1.00 87.38 194 CYS A C 1
ATOM 1574 O O . CYS A 1 194 ? 20.061 15.679 -14.610 1.00 87.38 194 CYS A O 1
ATOM 1576 N N . PHE A 1 195 ? 18.146 14.833 -15.416 1.00 87.88 195 PHE A N 1
ATOM 1577 C CA . PHE A 1 195 ? 18.050 15.772 -16.530 1.00 87.88 195 PHE A CA 1
ATOM 1578 C C . PHE A 1 195 ? 18.048 17.260 -16.117 1.00 87.88 195 PHE A C 1
ATOM 1580 O O . PHE A 1 195 ? 18.733 18.036 -16.777 1.00 87.88 195 PHE A O 1
ATOM 1587 N N . PRO A 1 196 ? 17.391 17.698 -15.020 1.00 90.56 196 PRO A N 1
ATOM 1588 C CA . PRO A 1 196 ? 17.521 19.081 -14.549 1.00 90.56 196 PRO A CA 1
ATOM 1589 C C . PRO A 1 196 ? 18.974 19.469 -14.236 1.00 90.56 196 PRO A C 1
ATOM 1591 O O . PRO A 1 196 ? 19.456 20.489 -14.713 1.00 90.56 196 PRO A O 1
ATOM 1594 N N . ARG A 1 197 ? 19.716 18.595 -13.540 1.00 92.50 197 ARG A N 1
ATOM 1595 C CA . ARG A 1 197 ? 21.141 18.813 -13.235 1.00 92.50 197 ARG A CA 1
ATOM 1596 C C . ARG A 1 197 ? 22.011 18.823 -14.493 1.00 92.50 197 ARG A C 1
ATOM 1598 O O . ARG A 1 197 ? 23.015 19.527 -14.531 1.00 92.50 197 ARG A O 1
ATOM 1605 N N . PHE A 1 198 ? 21.634 18.045 -15.507 1.00 92.06 198 PHE A N 1
ATOM 1606 C CA . PHE A 1 198 ? 22.293 18.063 -16.809 1.00 92.06 198 PHE A CA 1
ATOM 1607 C C . PHE A 1 198 ? 22.119 19.419 -17.505 1.00 92.06 198 PHE A C 1
ATOM 1609 O O . PHE A 1 198 ? 23.100 19.958 -18.008 1.00 92.06 198 PHE A O 1
ATOM 1616 N N . LYS A 1 199 ? 20.915 20.013 -17.472 1.00 92.12 199 LYS A N 1
ATOM 1617 C CA . LYS A 1 199 ? 20.677 21.356 -18.030 1.00 92.12 199 LYS A CA 1
ATOM 1618 C C . LYS A 1 199 ? 21.552 22.411 -17.362 1.00 92.12 199 LYS A C 1
ATOM 1620 O O . LYS A 1 199 ? 22.255 23.131 -18.064 1.00 92.12 199 LYS A O 1
ATOM 1625 N N . ASP A 1 200 ? 21.569 22.433 -16.029 1.00 93.38 200 ASP A N 1
ATOM 1626 C CA . ASP A 1 200 ? 22.383 23.381 -15.259 1.00 93.38 200 ASP A CA 1
ATOM 1627 C C . ASP A 1 200 ? 23.877 23.249 -15.594 1.00 93.38 200 ASP A C 1
ATOM 1629 O O . ASP A 1 200 ? 24.613 24.236 -15.640 1.00 93.38 200 ASP A O 1
ATOM 1633 N N . MET A 1 201 ? 24.342 22.016 -15.815 1.00 93.12 201 MET A N 1
ATOM 1634 C CA . MET A 1 201 ? 25.718 21.734 -16.219 1.00 93.12 201 MET A CA 1
ATOM 1635 C C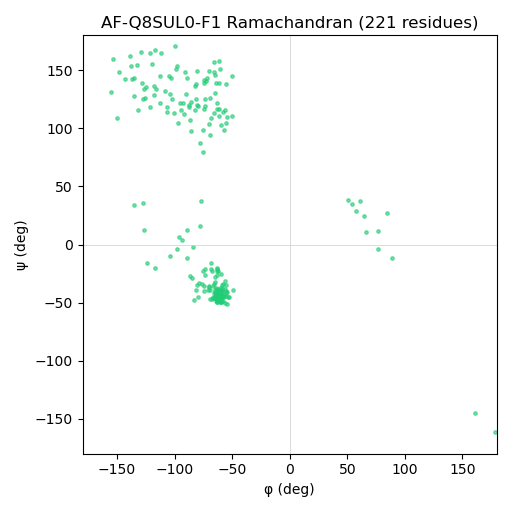 . MET A 1 201 ? 26.000 22.246 -17.636 1.00 93.12 201 MET A C 1
ATOM 1637 O O . MET A 1 201 ? 26.980 22.964 -17.829 1.00 93.12 201 MET A O 1
ATOM 1641 N N . CYS A 1 202 ? 25.121 21.975 -18.603 1.00 92.06 202 CYS A N 1
ATOM 1642 C CA . CYS A 1 202 ? 25.262 22.494 -19.963 1.00 92.06 202 CYS A CA 1
ATOM 1643 C C . CYS A 1 202 ? 25.256 24.029 -20.009 1.00 92.06 202 CYS A C 1
ATOM 1645 O O . CYS A 1 202 ? 26.057 24.614 -20.734 1.00 92.06 202 CYS A O 1
ATOM 1647 N N . GLU A 1 203 ? 24.412 24.691 -19.214 1.00 91.81 203 GLU A N 1
ATOM 1648 C CA . GLU A 1 203 ? 24.367 26.156 -19.131 1.00 91.81 203 GLU A CA 1
ATOM 1649 C C . GLU A 1 203 ? 25.670 26.746 -18.578 1.00 91.81 203 GLU A C 1
ATOM 1651 O O . GLU A 1 203 ? 26.220 27.684 -19.161 1.00 91.81 203 GLU A O 1
ATOM 1656 N N . LYS A 1 204 ? 26.211 26.171 -17.494 1.00 91.94 204 LYS A N 1
ATOM 1657 C CA . LYS A 1 204 ? 27.482 26.615 -16.892 1.00 91.94 204 LYS A CA 1
ATOM 1658 C C . LYS A 1 204 ? 28.667 26.455 -17.837 1.00 91.94 204 LYS A C 1
ATOM 1660 O O . LYS A 1 204 ? 29.512 27.344 -17.911 1.00 91.94 204 LYS A O 1
ATOM 1665 N N . GLU A 1 205 ? 28.712 25.349 -18.571 1.00 90.00 205 GLU A N 1
ATOM 1666 C CA . GLU A 1 205 ? 29.782 25.065 -19.531 1.00 90.00 205 GLU A CA 1
ATOM 1667 C C . GLU A 1 205 ? 29.549 25.711 -20.905 1.00 90.00 205 GLU A C 1
ATOM 1669 O O . GLU A 1 205 ? 30.398 25.591 -21.785 1.00 90.00 205 GLU A O 1
ATOM 1674 N N . LYS A 1 206 ? 28.418 26.407 -21.102 1.00 90.06 206 LYS A N 1
ATOM 1675 C CA . LYS A 1 206 ? 27.988 26.975 -22.393 1.00 90.06 206 LYS A CA 1
ATOM 1676 C C . LYS A 1 206 ? 27.940 25.932 -23.519 1.00 90.06 206 LYS A C 1
ATOM 1678 O O . LYS A 1 206 ? 28.213 26.240 -24.677 1.00 90.06 206 LYS A O 1
ATOM 1683 N N . VAL A 1 207 ? 27.569 24.704 -23.170 1.00 90.44 207 VAL A N 1
ATOM 1684 C CA . VAL A 1 207 ? 27.448 23.574 -24.092 1.00 90.44 207 VAL A CA 1
ATOM 1685 C C . VAL A 1 207 ? 26.034 23.532 -24.658 1.00 90.44 207 VAL A C 1
ATOM 1687 O O . VAL A 1 207 ? 25.049 23.542 -23.916 1.00 90.44 207 VAL A O 1
ATOM 1690 N N . ARG A 1 208 ? 25.919 23.440 -25.985 1.00 90.25 208 ARG A N 1
ATOM 1691 C CA . ARG A 1 208 ? 24.623 23.281 -26.652 1.00 90.25 208 ARG A CA 1
ATOM 1692 C C . ARG A 1 208 ? 24.172 21.827 -26.625 1.00 90.25 208 ARG A C 1
ATOM 1694 O O . ARG A 1 208 ? 24.955 20.911 -26.873 1.00 90.25 208 ARG A O 1
ATOM 1701 N N . TYR A 1 209 ? 22.884 21.631 -26.362 1.00 91.50 209 TYR A N 1
ATOM 1702 C CA . TYR A 1 209 ? 22.239 20.329 -26.429 1.00 91.50 209 TYR A CA 1
ATOM 1703 C C . TYR A 1 209 ? 20.864 20.427 -27.099 1.00 91.50 209 TYR A C 1
ATOM 1705 O O . TYR A 1 209 ? 20.203 21.464 -27.055 1.00 91.50 209 TYR A O 1
ATOM 1713 N N . LEU A 1 210 ? 20.429 19.327 -27.702 1.00 90.00 210 LEU A N 1
ATOM 1714 C CA . LEU A 1 210 ? 19.134 19.152 -28.343 1.00 90.00 210 LEU A CA 1
ATOM 1715 C C . LEU A 1 210 ? 18.471 17.900 -27.772 1.00 90.00 210 LEU A C 1
ATOM 1717 O O . LEU A 1 210 ? 19.047 16.814 -27.806 1.00 90.00 210 LEU A O 1
ATOM 1721 N N . ILE A 1 211 ? 17.248 18.040 -27.265 1.00 88.12 211 ILE A N 1
ATOM 1722 C CA . ILE A 1 211 ? 16.449 16.896 -26.819 1.00 88.12 211 ILE A CA 1
ATOM 1723 C C . ILE A 1 211 ? 15.924 16.172 -28.057 1.00 88.12 211 ILE A C 1
ATOM 1725 O O . ILE A 1 211 ? 15.131 16.726 -28.818 1.00 88.12 211 ILE A O 1
ATOM 1729 N N . LEU A 1 212 ? 16.345 14.926 -28.234 1.00 82.38 212 LEU A N 1
ATOM 1730 C CA . LEU A 1 212 ? 15.785 14.025 -29.229 1.00 82.38 212 LEU A CA 1
ATOM 1731 C C . LEU A 1 212 ? 14.498 13.462 -28.608 1.00 82.38 21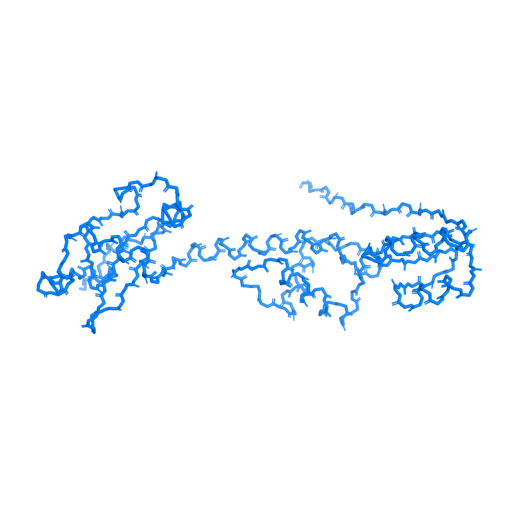2 LEU A C 1
ATOM 1733 O O . LEU A 1 212 ? 14.530 12.926 -27.499 1.00 82.38 212 LEU A O 1
ATOM 1737 N N . ARG A 1 213 ? 13.343 13.694 -29.245 1.00 67.50 213 ARG A N 1
ATOM 1738 C CA . ARG A 1 213 ? 12.022 13.361 -28.676 1.00 67.50 213 ARG A CA 1
ATOM 1739 C C . ARG A 1 213 ? 11.963 11.916 -28.157 1.00 67.50 213 ARG A C 1
ATOM 1741 O O . ARG A 1 213 ? 12.560 11.009 -28.730 1.00 67.50 213 ARG A O 1
ATOM 1748 N N . ARG A 1 214 ? 11.210 11.734 -27.068 1.00 57.09 214 ARG A N 1
ATOM 1749 C CA . ARG A 1 214 ? 10.861 10.426 -26.505 1.00 57.09 214 ARG A CA 1
ATOM 1750 C C . ARG A 1 214 ? 9.908 9.728 -27.471 1.00 57.09 214 ARG A C 1
ATOM 1752 O O . ARG A 1 214 ? 8.897 10.325 -27.822 1.00 57.09 214 ARG A O 1
ATOM 1759 N N . GLU A 1 215 ? 10.237 8.510 -27.887 1.00 46.41 215 GLU A N 1
ATOM 1760 C CA . GLU A 1 215 ? 9.239 7.576 -28.415 1.00 46.41 215 GLU A CA 1
ATOM 1761 C C . GLU A 1 215 ? 8.150 7.470 -27.344 1.00 46.41 215 GLU A C 1
ATOM 1763 O O . GLU A 1 215 ? 8.410 7.010 -26.230 1.00 46.41 215 GLU A O 1
ATOM 1768 N N . GLU A 1 216 ? 6.972 8.026 -27.623 1.00 43.88 216 GLU A N 1
ATOM 1769 C CA . GLU A 1 216 ? 5.804 7.781 -26.788 1.00 43.88 216 GLU A CA 1
ATOM 1770 C C . GLU A 1 216 ? 5.530 6.274 -26.838 1.00 43.88 216 GLU A C 1
ATOM 1772 O O . GLU A 1 216 ? 5.720 5.665 -27.896 1.00 43.88 216 GLU A O 1
ATOM 1777 N N . PRO A 1 217 ? 5.171 5.636 -25.710 1.00 44.88 217 PRO A N 1
ATOM 1778 C CA . PRO A 1 217 ? 4.761 4.245 -25.751 1.00 44.88 217 PRO A CA 1
ATOM 1779 C C . PRO A 1 217 ? 3.595 4.156 -26.731 1.00 44.88 217 PRO A C 1
ATOM 1781 O O . PRO A 1 217 ? 2.567 4.779 -26.487 1.00 44.88 217 PRO A O 1
ATOM 1784 N N . GLU A 1 218 ? 3.795 3.438 -27.840 1.00 43.69 218 GLU A N 1
ATOM 1785 C CA . GLU A 1 218 ? 2.725 3.093 -28.771 1.00 43.69 218 GLU A CA 1
ATOM 1786 C C . GLU A 1 218 ? 1.594 2.511 -27.924 1.00 43.69 218 GLU A C 1
ATOM 1788 O O . GLU A 1 218 ? 1.754 1.471 -27.276 1.00 43.69 218 GLU A O 1
ATOM 1793 N N . ASP A 1 219 ? 0.495 3.256 -27.819 1.00 41.88 219 ASP A N 1
ATOM 1794 C CA . ASP A 1 219 ? -0.713 2.748 -27.205 1.00 41.88 219 ASP A CA 1
ATOM 1795 C C . ASP A 1 219 ? -1.129 1.554 -28.062 1.00 41.88 219 ASP A C 1
ATOM 1797 O O . ASP A 1 219 ? -1.464 1.712 -29.234 1.00 41.88 219 ASP A O 1
ATOM 1801 N N . GLU A 1 220 ? -1.007 0.343 -27.509 1.00 41.03 220 GLU A N 1
ATOM 1802 C CA . GLU A 1 220 ? -1.537 -0.861 -28.140 1.00 41.03 220 GLU A CA 1
ATOM 1803 C C . GLU A 1 220 ? -3.030 -0.610 -28.390 1.00 41.03 220 GLU A C 1
ATOM 1805 O O . GLU A 1 220 ? -3.835 -0.605 -27.455 1.00 41.03 220 GLU A O 1
ATOM 1810 N N . GLU A 1 221 ? -3.389 -0.342 -29.649 1.00 35.47 221 GLU A N 1
ATOM 1811 C CA . GLU A 1 221 ? -4.773 -0.327 -30.103 1.00 35.47 221 GLU A CA 1
ATOM 1812 C C . GLU A 1 221 ? -5.341 -1.724 -29.853 1.00 35.47 221 GLU A C 1
ATOM 1814 O O . GLU A 1 221 ? -5.049 -2.690 -30.560 1.00 35.47 221 GLU A O 1
ATOM 1819 N N . ILE A 1 222 ? -6.131 -1.841 -28.788 1.00 36.88 222 ILE A N 1
ATOM 1820 C CA . ILE A 1 222 ? -6.936 -3.027 -28.531 1.00 36.88 222 ILE A CA 1
ATOM 1821 C C . ILE A 1 222 ? -8.021 -3.047 -29.614 1.00 36.88 222 ILE A C 1
ATOM 1823 O O . ILE A 1 222 ? -8.916 -2.201 -29.599 1.00 36.88 222 ILE A O 1
ATOM 1827 N N . CYS A 1 223 ? -7.901 -3.984 -30.558 1.00 40.47 223 CYS A N 1
ATOM 1828 C CA . CYS A 1 223 ? -8.971 -4.357 -31.487 1.00 40.47 223 CYS A CA 1
ATOM 1829 C C . CYS A 1 223 ? -10.135 -5.033 -30.752 1.00 40.47 223 CYS A C 1
ATOM 1831 O O . CYS A 1 223 ? -9.862 -5.862 -29.851 1.00 40.47 223 CYS A O 1
#

Secondary structure (DSSP, 8-state):
----TT----TT-EEEEEEETTEEEEEEE-HHHHHHHHTT----HHHHBSSS--EEETTTTEEPPHHHHGGG-S-HHHHHHHHHHHSEEE--HHHHHHHHHHHHHHHHHHHHTTEEETTEEPPHHHHHHHHHHH----SS-HHHHHHHHHHHHHTTT-EE-EEEEEE---HHHHHHHHHHEEEETTEEEEETTTHHHHHHHHHHTT--EEEEPP---------

Solvent-accessible surface area (backbone atoms only — not comparable to full-atom values): 12972 Å² total; per-residue (Å²): 138,89,75,84,89,72,79,78,78,64,74,73,39,22,39,31,39,28,77,54,96,94,42,54,41,23,36,48,24,28,53,71,40,46,50,41,39,77,71,71,42,96,59,60,66,81,69,22,35,76,51,102,55,60,12,48,33,64,94,76,71,37,66,50,54,67,78,65,53,58,74,69,76,58,55,72,70,55,49,52,48,49,32,71,73,73,22,51,71,47,65,30,71,62,54,50,50,53,46,31,56,50,32,47,52,53,26,50,60,61,40,55,76,39,41,22,49,92,86,37,66,61,54,71,68,59,45,53,56,55,44,63,77,76,47,86,87,63,72,65,67,38,70,63,52,41,54,58,47,49,63,50,41,44,77,72,67,34,41,68,43,49,45,42,28,35,58,66,85,42,74,68,54,53,55,50,32,70,76,45,40,43,82,53,94,83,34,33,32,32,29,60,86,49,40,67,61,49,51,57,49,28,62,75,70,70,44,61,71,44,79,47,79,75,82,69,75,76,75,79,79,81,125

Organism: Encephalitozoon cuniculi (strain GB-M1) (NCBI:txid284813)

pLDDT: mean 85.55, std 14.58, range [35.47, 98.06]

InterPro domains:
  IPR019783 Ribosome maturation protein SDO1/SBDS, N-terminal [PF01172] (12-96)
  IPR036786 Ribosome maturation protein SBDS, N-terminal domain superfamily [G3DSA:3.30.1250.10] (1-90)
  IPR036786 Ribosome maturation protein SBDS, N-terminal domain superfamily [SSF89895] (10-89)
  IPR039100 Ribosome maturation protein Sdo1/SBDS-like [PTHR10927] (1-178)

Sequence (223 aa):
MFTPLNQKKLVNVSIVTLKKFGRRYELAVYPNKLYEYRNGMRTPLSEILQTDTIYRSVSKGEIARQGDLDLFCRTHEEIVREILDCGYEQKSEATRVYEQEKTEREIVQILRNKVTRGGRHLSEASLREAIGKVHNIYVGNSKKQSQEILSKLEKMGFDRVGVRVSVEMSDKVAEFVKQNGEIHDGYVMIRSDCFPRFKDMCEKEKVRYLILRREEPEDEEIC

Radius of gyration: 27.37 Å; Cα contacts (8 Å, |Δi|>4): 289; chains: 1; bounding box: 63×61×64 Å

Mean predicted aligned error: 12.09 Å

Foldseek 3Di:
DDDPPDPPPPLQWKWWWDQDPNAIKIFTFGVVLLVCVQVPHPHDPVNTGPDLFIASDVSVVHGDDPVVVCVVVDDSVVVVVCSSHVTDIHDDPNVQVVLQVVLLVLLLVVVQQWKDAPLAGDDSVVSSVLQVVQDDGGRDDSVVSSVSSSVRVVVVRIDTQFWKKQKDDDPVLVVLQVVAWADDVRTTTGHPVCVVVSVVVCVVVVIDMDTDDRPDRPPPPDD